Protein AF-0000000083516126 (afdb_homodimer)

Nearest PDB structures (foldseek):
  6bbq-assembly1_A  TM=9.081E-01  e=5.255E-07  Mus musculus
  2r09-assembly2_B  TM=8.913E-01  e=1.052E-06  Mus musculus
  6u3g-assembly1_A  TM=8.913E-01  e=1.052E-06  Homo sapiens
  4kax-assembly1_B  TM=7.559E-01  e=1.473E-07  Homo sapiens
  1x1f-assembly1_A  TM=6.330E-01  e=1.263E-05  Homo sapiens

Radius of gyration: 20.37 Å; Cα contacts (8 Å, |Δi|>4): 529; chains: 2; bounding box: 38×63×54 Å

Solvent-accessible surface area (backbone atoms only — not comparable to full-atom values): 17682 Å² total; per-residue (Å²): 109,46,65,72,62,68,54,53,56,49,56,72,70,43,87,64,70,70,75,44,69,48,69,32,28,40,48,46,95,84,45,89,58,65,42,72,26,24,33,40,30,42,67,42,34,39,33,33,21,74,45,83,84,55,94,62,55,55,27,47,44,72,41,69,81,48,42,71,36,67,46,56,75,88,69,40,70,45,21,31,30,45,36,40,82,61,90,93,46,62,68,48,43,35,25,28,90,39,65,68,53,30,51,51,52,50,50,51,59,61,38,22,49,40,24,54,66,80,36,80,55,71,62,71,48,76,71,50,92,59,85,73,74,62,65,71,64,73,73,53,68,71,64,59,51,61,67,62,68,80,68,80,124,109,47,66,71,61,70,55,53,56,49,56,71,69,45,85,64,70,71,74,42,70,47,70,32,26,38,48,47,95,84,46,90,59,64,42,72,25,24,34,40,29,42,66,40,35,39,33,31,20,72,44,81,83,55,95,60,56,52,27,47,44,72,41,70,81,49,44,74,39,74,46,57,75,89,71,38,69,44,22,30,31,45,37,39,82,59,91,93,46,62,70,49,44,35,26,29,90,40,64,69,54,29,51,52,52,50,51,50,57,62,39,22,50,40,25,55,64,77,37,78,53,69,62,71,48,76,71,53,93,58,84,73,72,60,64,68,66,71,71,55,69,72,63,59,54,66,70,66,66,80,67,80,124

pLDDT: mean 78.05, std 26.26, range [21.97, 98.62]

Structure (mmCIF, N/CA/C/O backbone):
data_AF-0000000083516126-model_v1
#
loop_
_entity.id
_entity.type
_entity.pdbx_description
1 polymer Sesquipedalian-1
#
loop_
_atom_site.group_PDB
_atom_site.id
_atom_site.type_symbol
_atom_site.label_atom_id
_atom_site.label_alt_id
_atom_site.label_comp_id
_atom_site.label_asym_id
_atom_site.label_entity_id
_atom_site.label_seq_id
_atom_site.pdbx_PDB_ins_code
_atom_site.Cartn_x
_atom_site.Cartn_y
_atom_site.Cartn_z
_atom_site.occupancy
_atom_site.B_iso_or_equiv
_atom_site.auth_seq_id
_atom_site.auth_comp_id
_atom_site.auth_asym_id
_atom_site.auth_atom_id
_atom_site.pdbx_PDB_model_num
ATOM 1 N N . MET A 1 1 ? -9.727 9.062 -8.93 1 92.12 1 MET A N 1
ATOM 2 C CA . MET A 1 1 ? -9.055 9.039 -7.633 1 92.12 1 MET A CA 1
ATOM 3 C C . MET A 1 1 ? -7.582 9.422 -7.781 1 92.12 1 MET A C 1
ATOM 5 O O . MET A 1 1 ? -6.91 8.977 -8.711 1 92.12 1 MET A O 1
ATOM 9 N N . LYS A 1 2 ? -7.145 10.336 -6.953 1 95.12 2 LYS A N 1
ATOM 10 C CA . LYS A 1 2 ? -5.758 10.789 -7.016 1 95.12 2 LYS A CA 1
ATOM 11 C C . LYS A 1 2 ? -4.82 9.781 -6.355 1 95.12 2 LYS A C 1
ATOM 13 O O . LYS A 1 2 ? -5.09 9.312 -5.25 1 95.12 2 LYS A O 1
ATOM 18 N N . LEU A 1 3 ? -3.832 9.422 -7.09 1 95.06 3 LEU A N 1
ATOM 19 C CA . LEU A 1 3 ? -2.781 8.523 -6.637 1 95.06 3 LEU A CA 1
ATOM 20 C C . LEU A 1 3 ? -1.427 8.938 -7.199 1 95.06 3 LEU A C 1
ATOM 22 O O . LEU A 1 3 ? -1.282 9.117 -8.414 1 95.06 3 LEU A O 1
ATOM 26 N N . HIS A 1 4 ? -0.447 9.094 -6.324 1 93.69 4 HIS A N 1
ATOM 27 C CA . HIS A 1 4 ? 0.85 9.594 -6.77 1 93.69 4 HIS A CA 1
ATOM 28 C C . HIS A 1 4 ? 1.787 8.438 -7.121 1 93.69 4 HIS A C 1
ATOM 30 O O . HIS A 1 4 ? 2.504 7.93 -6.258 1 93.69 4 HIS A O 1
ATOM 36 N N . GLU A 1 5 ? 1.896 8.172 -8.414 1 93.75 5 GLU A N 1
ATOM 37 C CA . GLU A 1 5 ? 2.619 7.004 -8.906 1 93.75 5 GLU A CA 1
ATOM 38 C C . GLU A 1 5 ? 4.125 7.168 -8.719 1 93.75 5 GLU A C 1
ATOM 40 O O . GLU A 1 5 ? 4.848 6.18 -8.578 1 93.75 5 GLU A O 1
ATOM 45 N N . LYS A 1 6 ? 4.582 8.438 -8.805 1 94 6 LYS A N 1
ATOM 46 C CA . LYS A 1 6 ? 6.016 8.703 -8.703 1 94 6 LYS A CA 1
ATOM 47 C C . LYS A 1 6 ? 6.59 8.148 -7.406 1 94 6 LYS A C 1
ATOM 49 O O . LYS A 1 6 ? 7.746 7.723 -7.363 1 94 6 LYS A O 1
ATOM 54 N N . GLN A 1 7 ? 5.797 8.133 -6.441 1 93.88 7 GLN A N 1
ATOM 55 C CA . GLN A 1 7 ? 6.281 7.637 -5.156 1 93.88 7 GLN A CA 1
ATOM 56 C C . GLN A 1 7 ? 6.578 6.141 -5.223 1 93.88 7 GLN A C 1
ATOM 58 O O . GLN A 1 7 ? 7.488 5.656 -4.543 1 93.88 7 GLN A O 1
ATOM 63 N N . PHE A 1 8 ? 5.848 5.402 -6.086 1 95.38 8 PHE A N 1
ATOM 64 C CA . PHE A 1 8 ? 6.062 3.963 -6.203 1 95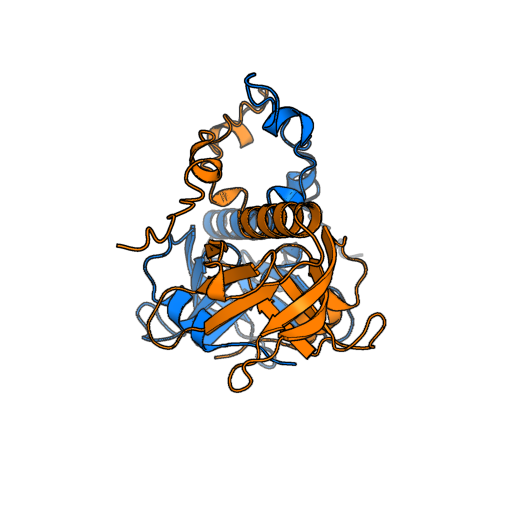.38 8 PHE A CA 1
ATOM 65 C C . PHE A 1 8 ? 7.352 3.668 -6.965 1 95.38 8 PHE A C 1
ATOM 67 O O . PHE A 1 8 ? 8.109 2.775 -6.586 1 95.38 8 PHE A O 1
ATOM 74 N N . VAL A 1 9 ? 7.523 4.43 -7.875 1 94.62 9 VAL A N 1
ATOM 75 C CA . VAL A 1 9 ? 8.719 4.246 -8.688 1 94.62 9 VAL A CA 1
ATOM 76 C C . VAL A 1 9 ? 9.961 4.539 -7.848 1 94.62 9 VAL A C 1
ATOM 78 O O . VAL A 1 9 ? 10.945 3.791 -7.895 1 94.62 9 VAL A O 1
ATOM 81 N N . ARG A 1 10 ? 9.922 5.598 -7.086 1 93.81 10 ARG A N 1
ATOM 82 C CA . ARG A 1 10 ? 11.047 5.965 -6.227 1 93.81 10 ARG A CA 1
ATOM 83 C C . ARG A 1 10 ? 11.281 4.902 -5.156 1 93.81 10 ARG A C 1
ATOM 85 O O . ARG A 1 10 ? 12.43 4.574 -4.84 1 93.81 10 ARG A O 1
ATOM 92 N N . HIS A 1 11 ? 10.164 4.398 -4.629 1 93.75 11 HIS A N 1
ATOM 93 C CA . HIS A 1 11 ? 10.281 3.365 -3.605 1 93.75 11 HIS A CA 1
ATOM 94 C C . HIS A 1 11 ? 10.906 2.096 -4.176 1 93.75 11 HIS A C 1
ATOM 96 O O . HIS A 1 11 ? 11.711 1.44 -3.504 1 93.75 11 HIS A O 1
ATOM 102 N N . ALA A 1 12 ? 10.562 1.803 -5.395 1 95 12 ALA A N 1
ATOM 103 C CA . ALA A 1 12 ? 11.062 0.604 -6.062 1 95 12 ALA A CA 1
ATOM 104 C C . ALA A 1 12 ? 12.562 0.698 -6.316 1 95 12 ALA A C 1
ATOM 106 O O . ALA A 1 12 ? 13.266 -0.315 -6.301 1 95 12 ALA A O 1
ATOM 107 N N . SER A 1 13 ? 13 1.853 -6.566 1 91.06 13 SER A N 1
ATOM 108 C CA . SER A 1 13 ? 14.398 2.049 -6.938 1 91.06 13 SER A CA 1
ATOM 109 C C . SER A 1 13 ? 15.227 2.518 -5.742 1 91.06 13 SER A C 1
ATOM 111 O O . SER A 1 13 ? 16.453 2.65 -5.84 1 91.06 13 SER A O 1
ATOM 113 N N . GLY A 1 14 ? 14.57 2.764 -4.703 1 85.75 14 GLY A N 1
ATOM 114 C CA . GLY A 1 14 ? 15.242 3.393 -3.58 1 85.75 14 GLY A CA 1
ATOM 115 C C . GLY A 1 14 ? 16.016 2.41 -2.725 1 85.75 14 GLY A C 1
ATOM 116 O O . GLY A 1 14 ? 16.297 1.289 -3.156 1 85.75 14 GLY A O 1
ATOM 117 N N . HIS A 1 15 ? 16.453 3.012 -1.58 1 80 15 HIS A N 1
ATOM 118 C CA . HIS A 1 15 ? 17.359 2.273 -0.705 1 80 15 HIS A CA 1
ATOM 119 C C . HIS A 1 15 ? 16.578 1.531 0.382 1 80 15 HIS A C 1
ATOM 121 O O . HIS A 1 15 ? 17.188 0.931 1.275 1 80 15 HIS A O 1
ATOM 127 N N . SER A 1 16 ? 15.281 1.553 0.215 1 78.81 16 SER A N 1
ATOM 128 C CA . SER A 1 16 ? 14.516 0.817 1.218 1 78.81 16 SER A CA 1
ATOM 129 C C . SER A 1 16 ? 14.859 -0.669 1.192 1 78.81 16 SER A C 1
ATOM 131 O O . SER A 1 16 ? 15.148 -1.228 0.131 1 78.81 16 SER A O 1
ATOM 133 N N . PRO A 1 17 ? 14.859 -1.216 2.402 1 82.06 17 PRO A N 1
ATOM 134 C CA . PRO A 1 17 ? 15.188 -2.643 2.475 1 82.06 17 PRO A CA 1
ATOM 135 C C . PRO A 1 17 ? 14.266 -3.502 1.611 1 82.06 17 PRO A C 1
ATOM 137 O O . PRO A 1 17 ? 13.07 -3.215 1.504 1 82.06 17 PRO A O 1
ATOM 140 N N . VAL A 1 18 ? 14.891 -4.465 0.98 1 90 18 VAL A N 1
ATOM 141 C CA . VAL A 1 18 ? 14.164 -5.438 0.179 1 90 18 VAL A CA 1
ATOM 142 C C . VAL A 1 18 ? 13.844 -6.672 1.024 1 90 18 VAL A C 1
ATOM 144 O O . VAL A 1 18 ? 14.75 -7.297 1.585 1 90 18 VAL A O 1
ATOM 147 N N . ASP A 1 19 ? 12.602 -6.961 1.086 1 89.88 19 ASP A N 1
ATOM 148 C CA . ASP A 1 19 ? 12.203 -8.109 1.888 1 89.88 19 ASP A CA 1
ATOM 149 C C . ASP A 1 19 ? 12.469 -9.422 1.145 1 89.88 19 ASP A C 1
ATOM 151 O O . ASP A 1 19 ? 12.867 -10.414 1.752 1 89.88 19 ASP A O 1
ATOM 155 N N . LYS A 1 20 ? 12.203 -9.375 -0.144 1 93.88 20 LYS A N 1
ATOM 156 C CA . LYS A 1 20 ? 12.445 -10.547 -0.987 1 93.88 20 LYS A CA 1
ATOM 157 C C . LYS A 1 20 ? 12.531 -10.148 -2.459 1 93.88 20 LYS A C 1
ATOM 159 O O . LYS A 1 20 ? 11.797 -9.273 -2.92 1 93.88 20 LYS A O 1
ATOM 164 N N . GLU A 1 21 ? 13.383 -10.852 -3.086 1 96.88 21 GLU A N 1
ATOM 165 C CA . GLU A 1 21 ? 13.469 -10.688 -4.535 1 96.88 21 GLU A CA 1
ATOM 166 C C . GLU A 1 21 ? 13.727 -12.031 -5.227 1 96.88 21 GLU A C 1
ATOM 168 O O . GLU A 1 21 ? 14.32 -12.93 -4.641 1 96.88 21 GLU A O 1
ATOM 173 N N . GLY A 1 22 ? 13.281 -12.133 -6.402 1 97.69 22 GLY A N 1
ATOM 174 C CA . GLY A 1 22 ? 13.531 -13.328 -7.191 1 97.69 22 GLY A CA 1
ATOM 175 C C . GLY A 1 22 ? 12.594 -13.469 -8.375 1 97.69 22 GLY A C 1
ATOM 176 O O . GLY A 1 22 ? 11.695 -12.648 -8.562 1 97.69 22 GLY A O 1
ATOM 177 N N . PHE A 1 23 ? 12.82 -14.531 -9.148 1 98.31 23 PHE A N 1
ATOM 178 C CA . PHE A 1 23 ? 11.984 -14.805 -10.312 1 98.31 23 PHE A CA 1
ATOM 179 C C . PHE A 1 23 ? 10.75 -15.609 -9.914 1 98.31 23 PHE A C 1
ATOM 181 O O . PHE A 1 23 ? 10.852 -16.562 -9.141 1 98.31 23 PHE A O 1
ATOM 188 N N . LEU A 1 24 ? 9.656 -15.227 -10.445 1 98.31 24 LEU A N 1
ATOM 189 C CA . LEU A 1 24 ? 8.406 -15.977 -10.406 1 98.31 24 LEU A CA 1
ATOM 190 C C . LEU A 1 24 ? 7.715 -15.961 -11.766 1 98.31 24 LEU A C 1
ATOM 192 O O . LEU A 1 24 ? 7.957 -15.07 -12.578 1 98.31 24 LEU A O 1
ATOM 196 N N . GLY A 1 25 ? 6.965 -17 -11.961 1 97.62 25 GLY A N 1
ATOM 197 C CA . GLY A 1 25 ? 6.055 -16.953 -13.094 1 97.62 25 GLY A CA 1
ATOM 198 C C . GLY A 1 25 ? 4.781 -16.172 -12.797 1 97.62 25 GLY A C 1
ATOM 199 O O . GLY A 1 25 ? 4.148 -16.375 -11.766 1 97.62 25 GLY A O 1
ATOM 200 N N . LYS A 1 26 ? 4.449 -15.305 -13.656 1 97.25 26 LYS A N 1
ATOM 201 C CA . LYS A 1 26 ? 3.203 -14.555 -13.555 1 97.25 26 LYS A CA 1
ATOM 202 C C . LYS A 1 26 ? 2.254 -14.906 -14.695 1 97.25 26 LYS A C 1
ATOM 204 O O . LYS A 1 26 ? 2.613 -14.781 -15.867 1 97.25 26 LYS A O 1
ATOM 209 N N . LYS A 1 27 ? 1.079 -15.258 -14.32 1 95.81 27 LYS A N 1
ATOM 210 C CA . LYS A 1 27 ? 0.1 -15.609 -15.344 1 95.81 27 LYS A CA 1
ATOM 211 C C . LYS A 1 27 ? -0.536 -14.359 -15.945 1 95.81 27 LYS A C 1
ATOM 213 O O . LYS A 1 27 ? -0.891 -13.422 -15.227 1 95.81 27 LYS A O 1
ATOM 218 N N . GLY A 1 28 ? -0.655 -14.297 -17.281 1 89.69 28 GLY A N 1
ATOM 219 C CA . GLY A 1 28 ? -1.293 -13.18 -17.953 1 89.69 28 GLY A CA 1
ATOM 220 C C . GLY A 1 28 ? -2.803 -13.172 -17.812 1 89.69 28 GLY A C 1
ATOM 221 O O . GLY A 1 28 ? -3.396 -14.18 -17.422 1 89.69 28 GLY A O 1
ATOM 222 N N . GLU A 1 29 ? -3.408 -12.047 -18.078 1 83.38 29 GLU A N 1
ATOM 223 C CA . GLU A 1 29 ? -4.863 -11.922 -18 1 83.38 29 GLU A CA 1
ATOM 224 C C . GLU A 1 29 ? -5.535 -12.68 -19.141 1 83.38 29 GLU A C 1
ATOM 226 O O . GLU A 1 29 ? -6.551 -13.352 -18.938 1 83.38 29 GLU A O 1
ATOM 231 N N . THR A 1 30 ? -4.91 -12.633 -20.234 1 84 30 THR A N 1
ATOM 232 C CA . THR A 1 30 ? -5.52 -13.234 -21.422 1 84 30 THR A CA 1
ATOM 233 C C . THR A 1 30 ? -4.746 -14.484 -21.844 1 84 30 THR A C 1
ATOM 235 O O . THR A 1 30 ? -5.328 -15.422 -22.406 1 84 30 THR A O 1
ATOM 238 N N . ARG A 1 31 ? -3.449 -14.508 -21.484 1 81.75 31 ARG A N 1
ATOM 239 C CA . ARG A 1 31 ? -2.605 -15.625 -21.906 1 81.75 31 ARG A CA 1
ATOM 240 C C . ARG A 1 31 ? -2.527 -16.688 -20.812 1 81.75 31 ARG A C 1
ATOM 242 O O . ARG A 1 31 ? -2.299 -16.375 -19.656 1 81.75 31 ARG A O 1
ATOM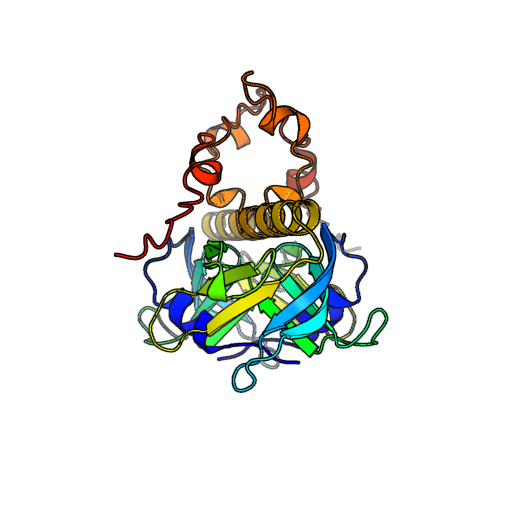 249 N N . PRO A 1 32 ? -2.715 -17.922 -21.266 1 85.06 32 PRO A N 1
ATOM 250 C CA . PRO A 1 32 ? -2.676 -19 -20.266 1 85.06 32 PRO A CA 1
ATOM 251 C C . PRO A 1 32 ? -1.255 -19.328 -19.812 1 85.06 32 PRO A C 1
ATOM 253 O O . PRO A 1 32 ? -1.068 -20.062 -18.844 1 85.06 32 PRO A O 1
ATOM 256 N N . THR A 1 33 ? -0.304 -18.828 -20.5 1 92.56 33 THR A N 1
ATOM 257 C CA . THR A 1 33 ? 1.077 -19.188 -20.203 1 92.56 33 THR A CA 1
ATOM 258 C C . THR A 1 33 ? 1.661 -18.25 -19.156 1 92.56 33 THR A C 1
ATOM 260 O O . THR A 1 33 ? 1.366 -17.047 -19.141 1 92.56 33 THR A O 1
ATOM 263 N N . TYR A 1 34 ? 2.455 -18.844 -18.297 1 95.94 34 TYR A N 1
ATOM 264 C CA . TYR A 1 34 ? 3.166 -18.047 -17.297 1 95.94 34 TYR A CA 1
ATOM 265 C C . TYR A 1 34 ? 4.387 -17.375 -17.906 1 95.94 34 TYR A C 1
ATOM 267 O O . TYR A 1 34 ? 5.121 -17.984 -18.688 1 95.94 34 TYR A O 1
ATOM 275 N N . GLN A 1 35 ? 4.551 -16.109 -17.609 1 96.88 35 GLN A N 1
ATOM 276 C CA . GLN A 1 35 ? 5.742 -15.359 -18 1 96.88 35 GLN A CA 1
ATOM 277 C C . GLN A 1 35 ? 6.672 -15.156 -16.797 1 96.88 35 GLN A C 1
ATOM 279 O O . GLN A 1 35 ? 6.227 -14.781 -15.719 1 96.88 35 GLN A O 1
ATOM 284 N N . ARG A 1 36 ? 7.965 -15.469 -17.109 1 97.69 36 ARG A N 1
ATOM 285 C CA . ARG A 1 36 ? 8.953 -15.266 -16.062 1 97.69 36 ARG A CA 1
ATOM 286 C C . ARG A 1 36 ? 9.195 -13.781 -15.805 1 97.69 36 ARG A C 1
ATOM 288 O O . ARG A 1 36 ? 9.539 -13.039 -16.734 1 97.69 36 ARG A O 1
ATOM 295 N N . ARG A 1 37 ? 9.031 -13.344 -14.586 1 98.44 37 ARG A N 1
ATOM 296 C CA . ARG A 1 37 ? 9.211 -11.953 -14.195 1 98.44 37 ARG A CA 1
ATOM 297 C C . ARG A 1 37 ? 10.062 -11.844 -12.938 1 98.44 37 ARG A C 1
ATOM 299 O O . ARG A 1 37 ? 10.047 -12.742 -12.094 1 98.44 37 ARG A O 1
ATOM 306 N N . TRP A 1 38 ? 10.836 -10.766 -12.844 1 98.56 38 TRP A N 1
ATOM 307 C CA . TRP A 1 38 ? 11.57 -10.453 -11.625 1 98.56 38 TRP A CA 1
ATOM 308 C C . TRP A 1 38 ? 10.688 -9.719 -10.625 1 98.56 38 TRP A C 1
ATOM 310 O O . TRP A 1 38 ? 10.117 -8.672 -10.945 1 98.56 38 TRP A O 1
ATOM 320 N N . PHE A 1 39 ? 10.609 -10.305 -9.367 1 98.62 39 PHE A N 1
ATOM 321 C CA . PHE A 1 39 ? 9.766 -9.711 -8.328 1 98.62 39 PHE A CA 1
ATOM 322 C C . PHE A 1 39 ? 10.617 -9.156 -7.195 1 98.62 39 PHE A C 1
ATOM 324 O O . PHE A 1 39 ? 11.656 -9.727 -6.855 1 98.62 39 PHE A O 1
ATOM 331 N N . SER A 1 40 ? 10.18 -8.055 -6.645 1 97.56 40 SER A N 1
ATOM 332 C CA . SER A 1 40 ? 10.797 -7.422 -5.484 1 97.56 40 SER A CA 1
ATOM 333 C C . SER A 1 40 ? 9.742 -7.004 -4.461 1 97.56 40 SER A C 1
ATOM 335 O O . SER A 1 40 ? 8.875 -6.18 -4.754 1 97.56 40 SER A O 1
ATOM 337 N N . LEU A 1 41 ? 9.805 -7.625 -3.32 1 96 41 LEU A N 1
ATOM 338 C CA . LEU A 1 41 ? 8.906 -7.293 -2.221 1 96 41 LEU A CA 1
ATOM 339 C C . LEU A 1 41 ? 9.547 -6.266 -1.289 1 96 41 LEU A C 1
ATOM 341 O O . LEU A 1 41 ? 10.617 -6.512 -0.732 1 96 41 LEU A O 1
ATOM 345 N N . ARG A 1 42 ? 8.914 -5.133 -1.154 1 93.44 42 ARG A N 1
ATOM 346 C CA . ARG A 1 42 ? 9.359 -4.047 -0.282 1 93.44 42 ARG A CA 1
ATOM 347 C C . ARG A 1 42 ? 8.219 -3.557 0.601 1 93.44 42 ARG A C 1
ATOM 349 O O . ARG A 1 42 ? 7.387 -2.758 0.164 1 93.44 42 ARG A O 1
ATOM 356 N N . GLY A 1 43 ? 8.281 -4.074 1.838 1 90.19 43 GLY A N 1
ATOM 357 C CA . GLY A 1 43 ? 7.145 -3.807 2.701 1 90.19 43 GLY A CA 1
ATOM 358 C C . GLY A 1 43 ? 5.859 -4.445 2.207 1 90.19 43 GLY A C 1
ATOM 359 O O . GLY A 1 43 ? 5.805 -5.656 1.994 1 90.19 43 GLY A O 1
ATOM 360 N N . ASN A 1 44 ? 4.93 -3.57 1.927 1 91.88 44 ASN A N 1
ATOM 361 C CA . ASN A 1 44 ? 3.641 -4.078 1.479 1 91.88 44 ASN A CA 1
ATOM 362 C C . ASN A 1 44 ? 3.443 -3.869 -0.02 1 91.88 44 ASN A C 1
ATOM 364 O O . ASN A 1 44 ? 2.318 -3.926 -0.518 1 91.88 44 ASN A O 1
ATOM 368 N N . LEU A 1 45 ? 4.516 -3.604 -0.657 1 95.56 45 LEU A N 1
ATOM 369 C CA . LEU A 1 45 ? 4.484 -3.381 -2.098 1 95.56 45 LEU A CA 1
ATOM 370 C C . LEU A 1 45 ? 5.25 -4.477 -2.834 1 95.56 45 LEU A C 1
ATOM 372 O O . LEU A 1 45 ? 6.426 -4.711 -2.555 1 95.56 45 LEU A O 1
ATOM 376 N N . LEU A 1 46 ? 4.539 -5.148 -3.715 1 97.25 46 LEU A N 1
ATOM 377 C CA . LEU A 1 46 ? 5.168 -6.152 -4.566 1 97.25 46 LEU A CA 1
ATOM 378 C C . LEU A 1 46 ? 5.363 -5.617 -5.98 1 97.25 46 LEU A C 1
ATOM 380 O O . LEU A 1 46 ? 4.398 -5.48 -6.738 1 97.25 46 LEU A O 1
ATOM 384 N N . PHE A 1 47 ? 6.629 -5.375 -6.289 1 98.06 47 PHE A N 1
ATOM 385 C CA . PHE A 1 47 ? 6.961 -4.895 -7.625 1 98.06 47 PHE A CA 1
ATOM 386 C C . PHE A 1 47 ? 7.352 -6.051 -8.539 1 98.06 47 PHE A C 1
ATOM 388 O O . PHE A 1 47 ? 7.906 -7.055 -8.078 1 98.06 47 PHE A O 1
ATOM 395 N N . TYR A 1 48 ? 7.066 -5.875 -9.844 1 98.44 48 TYR A N 1
ATOM 396 C CA . TYR A 1 48 ? 7.578 -6.855 -10.797 1 98.44 48 TYR A CA 1
ATOM 397 C C . TYR A 1 48 ? 8.094 -6.168 -12.062 1 98.44 48 TYR A C 1
ATOM 399 O O . TYR A 1 48 ? 7.602 -5.105 -12.445 1 98.44 48 TYR A O 1
ATOM 407 N N . TYR A 1 49 ? 9.055 -6.828 -12.602 1 98.38 49 TYR A N 1
ATOM 408 C CA . TYR A 1 49 ? 9.797 -6.352 -13.766 1 98.38 49 TYR A CA 1
ATOM 409 C C . TYR A 1 49 ? 9.844 -7.414 -14.852 1 98.38 49 TYR A C 1
ATOM 411 O O . TYR A 1 49 ? 9.578 -8.594 -14.594 1 98.38 49 TYR A O 1
ATOM 419 N N . GLU A 1 50 ? 10.156 -6.879 -16.031 1 97.88 50 GLU A N 1
ATOM 420 C CA . GLU A 1 50 ? 10.367 -7.875 -17.078 1 97.88 50 GLU A CA 1
ATOM 421 C C . GLU A 1 50 ? 11.594 -8.734 -16.781 1 97.88 50 GLU A C 1
ATOM 423 O O . GLU A 1 50 ? 11.531 -9.961 -16.859 1 97.88 50 GLU A O 1
ATOM 428 N N . LYS A 1 51 ? 12.703 -8.125 -16.516 1 97.38 51 LYS A N 1
ATOM 429 C CA . LYS A 1 51 ? 13.969 -8.781 -16.188 1 97.38 51 LYS A CA 1
ATOM 430 C C . LYS A 1 51 ? 14.633 -8.133 -14.977 1 97.38 51 LYS A C 1
ATOM 432 O O . LYS A 1 51 ? 14.312 -7 -14.617 1 97.38 51 LYS A O 1
ATOM 437 N N . ARG A 1 52 ? 15.477 -8.961 -14.398 1 96.62 52 ARG A N 1
ATOM 438 C CA . ARG A 1 52 ? 16.281 -8.414 -13.305 1 96.62 52 ARG A CA 1
ATOM 439 C C . ARG A 1 52 ? 17.109 -7.23 -13.773 1 96.62 52 ARG A C 1
ATOM 441 O O . ARG A 1 52 ? 17.75 -7.289 -14.836 1 96.62 52 ARG A O 1
ATOM 448 N N . GLY A 1 53 ? 17.109 -6.105 -13.078 1 94.94 53 GLY A N 1
ATOM 449 C CA . GLY A 1 53 ? 17.938 -4.965 -13.406 1 94.94 53 GLY A CA 1
ATOM 450 C C . GLY A 1 53 ? 17.234 -3.93 -14.258 1 94.94 53 GLY A C 1
ATOM 451 O O . GLY A 1 53 ? 17.812 -2.885 -14.57 1 94.94 53 GLY A O 1
ATOM 452 N N . ASP A 1 54 ? 16.016 -4.207 -14.672 1 97 54 ASP A N 1
ATOM 453 C CA . ASP A 1 54 ? 15.266 -3.215 -15.43 1 97 54 ASP A CA 1
ATOM 454 C C . ASP A 1 54 ? 15.172 -1.893 -14.672 1 97 54 ASP A C 1
ATOM 456 O O . ASP A 1 54 ? 15.078 -1.882 -13.438 1 97 54 ASP A O 1
ATOM 460 N N . PRO A 1 55 ? 15.258 -0.76 -15.344 1 94.31 55 PRO A N 1
ATOM 461 C CA . PRO A 1 55 ? 15.305 0.556 -14.695 1 94.31 55 PRO A CA 1
ATOM 462 C C . PRO A 1 55 ? 14.031 0.875 -13.914 1 94.31 55 PRO A C 1
ATOM 464 O O . PRO A 1 55 ? 14.07 1.666 -12.969 1 94.31 55 PRO A O 1
ATOM 467 N N . GLY A 1 56 ? 12.883 0.311 -14.383 1 96.25 56 GLY A N 1
ATOM 468 C CA . GLY A 1 56 ? 11.617 0.55 -13.695 1 96.25 56 GLY A CA 1
ATOM 469 C C . GLY A 1 56 ? 10.688 -0.647 -13.719 1 96.25 56 GLY A C 1
ATOM 470 O O . GLY A 1 56 ? 10.805 -1.509 -14.594 1 96.25 56 GLY A O 1
ATOM 471 N N . PRO A 1 57 ? 9.812 -0.641 -12.742 1 97.62 57 PRO A N 1
ATOM 472 C CA . PRO A 1 57 ? 8.891 -1.773 -12.695 1 97.62 57 PRO A CA 1
ATOM 473 C C . PRO A 1 57 ? 7.82 -1.713 -13.781 1 97.62 57 PRO A C 1
ATOM 475 O O . PRO A 1 57 ? 7.391 -0.624 -14.172 1 97.62 57 PRO A O 1
ATOM 478 N N . LEU A 1 58 ? 7.426 -2.92 -14.18 1 97.69 58 LEU A N 1
ATOM 479 C CA . LEU A 1 58 ? 6.27 -3.043 -15.07 1 97.69 58 LEU A CA 1
ATOM 480 C C . LEU A 1 58 ? 4.977 -2.75 -14.312 1 97.69 58 LEU A C 1
ATOM 482 O O . LEU A 1 58 ? 4.02 -2.232 -14.898 1 97.69 58 LEU A O 1
ATOM 486 N N . GLY A 1 59 ? 4.98 -3.123 -13.055 1 98 59 GLY A N 1
ATOM 487 C CA . GLY A 1 59 ? 3.803 -2.906 -12.227 1 98 59 GLY A CA 1
ATOM 488 C C . GLY A 1 59 ? 4.066 -3.105 -10.75 1 98 59 GLY A C 1
ATOM 489 O O . GLY A 1 59 ? 5.18 -3.443 -10.352 1 98 59 GLY A O 1
ATOM 490 N N . VAL A 1 60 ? 3.029 -2.717 -10 1 98.19 60 VAL A N 1
ATOM 491 C CA . VAL A 1 60 ? 3.076 -2.883 -8.555 1 98.19 60 VAL A CA 1
ATOM 492 C C . VAL A 1 60 ? 1.743 -3.436 -8.055 1 98.19 60 VAL A C 1
ATOM 494 O O . VAL A 1 60 ? 0.68 -3.037 -8.531 1 98.19 60 VAL A O 1
ATOM 497 N N . ILE A 1 61 ? 1.827 -4.367 -7.137 1 97.44 61 ILE A N 1
ATOM 498 C CA . ILE A 1 61 ? 0.678 -4.887 -6.402 1 97.44 61 ILE A CA 1
ATOM 499 C C . ILE A 1 61 ? 0.742 -4.414 -4.949 1 97.44 61 ILE A C 1
ATOM 501 O O . ILE A 1 61 ? 1.645 -4.801 -4.203 1 97.44 61 ILE A O 1
ATOM 505 N N . VAL A 1 62 ? -0.18 -3.523 -4.625 1 96.44 62 VAL A N 1
ATOM 506 C CA . VAL A 1 62 ? -0.319 -3.137 -3.225 1 96.44 62 VAL A CA 1
ATOM 507 C C . VAL A 1 62 ? -1.059 -4.23 -2.457 1 96.44 62 VAL A C 1
ATOM 509 O O . VAL A 1 62 ? -2.225 -4.516 -2.738 1 96.44 62 VAL A O 1
ATOM 512 N N . LEU A 1 63 ? -0.425 -4.746 -1.44 1 95.44 63 LEU A N 1
ATOM 513 C CA . LEU A 1 63 ? -0.855 -6.02 -0.874 1 95.44 63 LEU A CA 1
ATOM 514 C C . LEU A 1 63 ? -1.90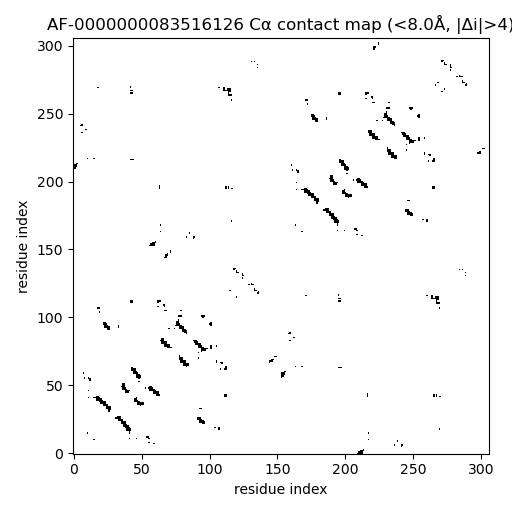2 -5.801 0.214 1 95.44 63 LEU A C 1
ATOM 516 O O . LEU A 1 63 ? -2.447 -6.766 0.757 1 95.44 63 LEU A O 1
ATOM 520 N N . GLU A 1 64 ? -2.193 -4.621 0.436 1 91.94 64 GLU A N 1
ATOM 521 C CA . GLU A 1 64 ? -3.201 -4.332 1.452 1 91.94 64 GLU A CA 1
ATOM 522 C C . GLU A 1 64 ? -4.539 -4.973 1.098 1 91.94 64 GLU A C 1
ATOM 524 O O . GLU A 1 64 ? -5.051 -4.785 -0.009 1 91.94 64 GLU A O 1
ATOM 529 N N . GLY A 1 65 ? -5.082 -5.812 2.055 1 88.62 65 GLY A N 1
ATOM 530 C CA . GLY A 1 65 ? -6.422 -6.363 1.905 1 88.62 65 GLY A CA 1
ATOM 531 C C . GLY A 1 65 ? -6.457 -7.609 1.04 1 88.62 65 GLY A C 1
ATOM 532 O O . GLY A 1 65 ? -7.535 -8.086 0.673 1 88.62 65 GLY A O 1
ATOM 533 N N . CYS A 1 66 ? -5.32 -8.078 0.683 1 93.56 66 CYS A N 1
ATOM 534 C CA . CYS A 1 66 ? -5.316 -9.266 -0.162 1 93.56 66 CYS A CA 1
ATOM 535 C C . CYS A 1 66 ? -5.301 -10.531 0.681 1 93.56 66 CYS A C 1
ATOM 537 O O . CYS A 1 66 ? -5.129 -10.477 1.899 1 93.56 66 CYS A O 1
ATOM 539 N N . SER A 1 67 ? -5.551 -11.656 0.024 1 93.81 67 SER A N 1
ATOM 540 C CA . SER A 1 67 ? -5.289 -12.984 0.564 1 93.81 67 SER A CA 1
ATOM 541 C C . SER A 1 67 ? -4.355 -13.773 -0.343 1 93.81 67 SER A C 1
ATOM 543 O O . SER A 1 67 ? -4.309 -13.539 -1.552 1 93.81 67 SER A O 1
ATOM 545 N N . VAL A 1 68 ? -3.574 -14.578 0.312 1 95.81 68 VAL A N 1
ATOM 546 C CA . VAL A 1 68 ? -2.654 -15.422 -0.437 1 95.81 68 VAL A CA 1
ATOM 547 C C . VAL A 1 68 ? -3.074 -16.891 -0.306 1 95.81 68 VAL A C 1
ATOM 549 O O . VAL A 1 68 ? -3.301 -17.375 0.802 1 95.81 68 VAL A O 1
ATOM 552 N N . GLN A 1 69 ? -3.223 -17.5 -1.489 1 95.88 69 GLN A N 1
ATOM 553 C CA . GLN A 1 69 ? -3.771 -18.859 -1.488 1 95.88 69 GLN A CA 1
ATOM 554 C C . GLN A 1 69 ? -2.953 -19.781 -2.383 1 95.88 69 GLN A C 1
ATOM 556 O O . GLN A 1 69 ? -2.422 -19.359 -3.408 1 95.88 69 GLN A O 1
ATOM 561 N N . LEU A 1 70 ? -2.92 -21.031 -1.933 1 93.81 70 LEU A N 1
ATOM 562 C CA . LEU A 1 70 ? -2.363 -22.047 -2.814 1 93.81 70 LEU A CA 1
ATOM 563 C C . LEU A 1 70 ? -3.314 -22.344 -3.969 1 93.81 70 LEU A C 1
ATOM 565 O O . LEU A 1 70 ? -4.531 -22.422 -3.775 1 93.81 70 LEU A O 1
ATOM 569 N N . CYS A 1 71 ? -2.656 -22.516 -5.062 1 90.94 71 CYS A N 1
ATOM 570 C CA . CYS A 1 71 ? -3.482 -22.859 -6.215 1 90.94 71 CYS A CA 1
ATOM 571 C C . CYS A 1 71 ? -3.619 -24.375 -6.355 1 90.94 71 CYS A C 1
ATOM 573 O O . CYS A 1 71 ? -2.771 -25.125 -5.875 1 90.94 71 CYS A O 1
ATOM 575 N N . GLU A 1 72 ? -4.715 -24.641 -7.062 1 84.38 72 GLU A N 1
ATOM 576 C CA . GLU A 1 72 ? -4.891 -26.047 -7.414 1 84.38 72 GLU A CA 1
ATOM 577 C C . GLU A 1 72 ? -3.824 -26.516 -8.398 1 84.38 72 GLU A C 1
ATOM 579 O O . GLU A 1 72 ? -3.17 -25.688 -9.047 1 84.38 72 GLU A O 1
ATOM 584 N N . SER A 1 73 ? -3.693 -27.828 -8.492 1 75.62 73 SER A N 1
ATOM 585 C CA . SER A 1 73 ? -2.672 -28.453 -9.328 1 75.62 73 SER A CA 1
ATOM 586 C C . SER A 1 73 ? -2.799 -28.016 -10.781 1 75.62 73 SER A C 1
ATOM 588 O O . SER A 1 73 ? -1.803 -27.938 -11.5 1 75.62 73 SER A O 1
ATOM 590 N N . SER A 1 74 ? -3.926 -27.656 -11.172 1 77.19 74 SER A N 1
ATOM 591 C CA . SER A 1 74 ? -4.148 -27.281 -12.562 1 77.19 74 SER A CA 1
ATOM 592 C C . SER A 1 74 ? -3.471 -25.969 -12.906 1 77.19 74 SER A C 1
ATOM 594 O O . SER A 1 74 ? -3.248 -25.656 -14.078 1 77.19 74 SER A O 1
ATOM 596 N N . ALA A 1 75 ? -2.984 -25.266 -11.922 1 78.56 75 ALA A N 1
ATOM 597 C CA . ALA A 1 75 ? -2.408 -23.953 -12.141 1 78.56 75 ALA A CA 1
ATOM 598 C C . ALA A 1 75 ? -0.909 -24.047 -12.414 1 78.56 75 ALA A C 1
ATOM 600 O O . ALA A 1 75 ? -0.288 -23.062 -12.836 1 78.56 75 ALA A O 1
ATOM 601 N N . GLY A 1 76 ? -0.352 -25.234 -12.297 1 84 76 GLY A N 1
ATOM 602 C CA . GLY A 1 76 ? 1.086 -25.391 -12.453 1 84 76 GLY A CA 1
ATOM 603 C C . GLY A 1 76 ? 1.795 -25.766 -11.172 1 84 76 GLY A C 1
ATOM 604 O O . GLY A 1 76 ? 1.201 -25.719 -10.094 1 84 76 GLY A O 1
ATOM 605 N N . ASP A 1 77 ? 2.994 -26.188 -11.383 1 91.56 77 ASP A N 1
ATOM 606 C CA . ASP A 1 77 ? 3.799 -26.562 -10.227 1 91.56 77 ASP A CA 1
ATOM 607 C C . ASP A 1 77 ? 4.129 -25.359 -9.359 1 91.56 77 ASP A C 1
ATOM 609 O O . ASP A 1 77 ? 4.445 -24.281 -9.875 1 91.56 77 ASP A O 1
ATOM 613 N N . PHE A 1 78 ? 3.953 -25.547 -8.031 1 96.69 78 PHE A N 1
ATOM 614 C CA . PHE A 1 78 ? 4.305 -24.562 -7.016 1 96.69 78 PHE A CA 1
ATOM 615 C C . PHE A 1 78 ? 3.572 -23.25 -7.258 1 96.69 78 PHE A C 1
ATOM 617 O O . PHE A 1 78 ? 4.18 -22.172 -7.207 1 96.69 78 PHE A O 1
ATOM 624 N N . ALA A 1 79 ? 2.328 -23.375 -7.688 1 97.12 79 ALA A N 1
ATOM 625 C CA . ALA A 1 79 ? 1.502 -22.219 -8.016 1 97.12 79 ALA A CA 1
ATOM 626 C C . ALA A 1 79 ? 0.783 -21.688 -6.781 1 97.12 79 ALA A C 1
ATOM 628 O O . ALA A 1 79 ? 0.365 -22.453 -5.914 1 97.12 79 ALA A O 1
ATOM 629 N N . PHE A 1 80 ? 0.62 -20.375 -6.664 1 97.19 80 PHE A N 1
ATOM 630 C CA . PHE A 1 80 ? -0.154 -19.688 -5.633 1 97.19 80 PHE A CA 1
ATOM 631 C C . PHE A 1 80 ? -0.769 -18.406 -6.18 1 97.19 80 PHE A C 1
ATOM 633 O O . PHE A 1 80 ? -0.446 -17.984 -7.289 1 97.19 80 PHE A O 1
ATOM 640 N N . ALA A 1 81 ? -1.676 -17.859 -5.398 1 97.25 81 ALA A N 1
ATOM 641 C CA . ALA A 1 81 ? -2.416 -16.719 -5.918 1 97.25 81 ALA A CA 1
ATOM 642 C C . ALA A 1 81 ? -2.52 -15.617 -4.875 1 97.25 81 ALA A C 1
ATOM 644 O O . ALA A 1 81 ? -2.611 -15.891 -3.674 1 97.25 81 ALA A O 1
ATOM 645 N N . ILE A 1 82 ? -2.412 -14.438 -5.32 1 97.19 82 ILE A N 1
ATOM 646 C CA . ILE A 1 82 ? -2.791 -13.25 -4.559 1 97.19 82 ILE A CA 1
ATOM 647 C C . ILE A 1 82 ? -4.195 -12.812 -4.961 1 97.19 82 ILE A C 1
ATOM 649 O O . ILE A 1 82 ? -4.426 -12.414 -6.109 1 97.19 82 ILE A O 1
ATOM 653 N N . VAL A 1 83 ? -5.074 -12.867 -3.953 1 96.19 83 VAL A N 1
ATOM 654 C CA . VAL A 1 83 ? -6.488 -12.688 -4.277 1 96.19 83 VAL A CA 1
ATOM 655 C C . VAL A 1 83 ? -7.023 -11.438 -3.586 1 96.19 83 VAL A C 1
ATOM 657 O O . VAL A 1 83 ? -6.871 -11.273 -2.373 1 96.19 83 VAL A O 1
ATOM 660 N N . PHE A 1 84 ? -7.539 -10.531 -4.395 1 94.5 84 PHE A N 1
ATOM 661 C CA . PHE A 1 84 ? -8.32 -9.422 -3.867 1 94.5 84 PHE A CA 1
ATOM 662 C C . PHE A 1 84 ? -9.812 -9.727 -3.943 1 94.5 84 PHE A C 1
ATOM 664 O O . PHE A 1 84 ? -10.336 -10.039 -5.016 1 94.5 84 PHE A O 1
ATOM 671 N N . GLN A 1 85 ? -10.406 -9.617 -2.816 1 91.06 85 GLN A N 1
ATOM 672 C CA . GLN A 1 85 ? -11.797 -10.055 -2.736 1 91.06 85 GLN A CA 1
ATOM 673 C C . GLN A 1 85 ? -12.742 -8.969 -3.25 1 91.06 85 GLN A C 1
ATOM 675 O O . GLN A 1 85 ? -12.57 -7.789 -2.939 1 91.06 85 GLN A O 1
ATOM 680 N N . GLY A 1 86 ? -13.727 -9.367 -4.02 1 89.62 86 GLY A N 1
ATOM 681 C CA . GLY A 1 86 ? -14.75 -8.469 -4.539 1 89.62 86 GLY A CA 1
ATOM 682 C C . GLY A 1 86 ? -14.977 -8.625 -6.031 1 89.62 86 GLY A C 1
ATOM 683 O O . GLY A 1 86 ? -14.125 -9.148 -6.742 1 89.62 86 GLY A O 1
ATOM 684 N N . PRO A 1 87 ? -16.156 -8.211 -6.465 1 89.25 87 PRO A N 1
ATOM 685 C CA . PRO A 1 87 ? -16.469 -8.32 -7.891 1 89.25 87 PRO A CA 1
ATOM 686 C C . PRO A 1 87 ? -15.539 -7.469 -8.758 1 89.25 87 PRO A C 1
ATOM 688 O O . PRO A 1 87 ? -15.312 -6.293 -8.461 1 89.25 87 PRO A O 1
ATOM 691 N N . GLY A 1 88 ? -15.023 -8.039 -9.797 1 90.31 88 GLY A N 1
ATOM 692 C CA . GLY A 1 88 ? -14.234 -7.297 -10.773 1 90.31 88 GLY A CA 1
ATOM 693 C C . GLY A 1 88 ? -12.797 -7.082 -10.336 1 90.31 88 GLY A C 1
ATOM 694 O O . GLY A 1 88 ? -12.023 -6.418 -11.023 1 90.31 88 GLY A O 1
ATOM 695 N N . LEU A 1 89 ? -12.469 -7.602 -9.172 1 93.81 89 LEU A N 1
ATOM 696 C CA . LEU A 1 89 ? -11.102 -7.426 -8.695 1 93.81 89 LEU A CA 1
ATOM 697 C C . LEU A 1 89 ? -10.195 -8.531 -9.219 1 93.81 89 LEU A C 1
ATOM 699 O O . LEU A 1 89 ? -10.672 -9.617 -9.562 1 93.81 89 LEU A O 1
ATOM 703 N N . ARG A 1 90 ? -8.938 -8.258 -9.172 1 93.62 90 ARG A N 1
ATOM 704 C CA . ARG A 1 90 ? -7.988 -9.133 -9.844 1 93.62 90 ARG A CA 1
ATOM 705 C C . ARG A 1 90 ? -7.469 -10.211 -8.898 1 93.62 90 ARG A C 1
ATOM 707 O O . ARG A 1 90 ? -7.371 -9.984 -7.688 1 93.62 90 ARG A O 1
ATOM 714 N N . THR A 1 91 ? -7.238 -11.375 -9.484 1 95.5 91 THR A N 1
ATOM 715 C CA . THR A 1 91 ? -6.457 -12.445 -8.883 1 95.5 91 THR A CA 1
ATOM 716 C C . THR A 1 91 ? -5.148 -12.656 -9.641 1 95.5 91 THR A C 1
ATOM 718 O O . THR A 1 91 ? -5.156 -12.859 -10.859 1 95.5 91 THR A O 1
ATOM 721 N N . TYR A 1 92 ? -4.066 -12.508 -8.906 1 96.81 92 TYR A N 1
ATOM 722 C CA . TYR A 1 92 ? -2.762 -12.734 -9.516 1 96.81 92 TYR A CA 1
ATOM 723 C C . TYR A 1 92 ? -2.287 -14.164 -9.281 1 96.81 92 TYR A C 1
ATOM 725 O O . TYR A 1 92 ? -2.088 -14.57 -8.133 1 96.81 92 TYR A O 1
ATOM 733 N N . LYS A 1 93 ? -2.125 -14.922 -10.328 1 97.06 93 LYS A N 1
ATOM 734 C CA . LYS A 1 93 ? -1.584 -16.266 -10.234 1 97.06 93 LYS A CA 1
ATOM 735 C C . LYS A 1 93 ? -0.087 -16.297 -10.531 1 97.06 93 LYS A C 1
ATOM 737 O O . LYS A 1 93 ? 0.348 -15.797 -11.57 1 97.06 93 LYS A O 1
ATOM 742 N N . LEU A 1 94 ? 0.651 -16.891 -9.602 1 97.94 94 LEU A N 1
ATOM 743 C CA . LEU A 1 94 ? 2.107 -16.938 -9.68 1 97.94 94 LEU A CA 1
ATOM 744 C C . LEU A 1 94 ? 2.617 -18.359 -9.531 1 97.94 94 LEU A C 1
ATOM 746 O O . LEU A 1 94 ? 1.941 -19.203 -8.945 1 97.94 94 LEU A O 1
ATOM 750 N N . THR A 1 95 ? 3.818 -18.578 -10.039 1 97.88 95 THR A N 1
ATOM 751 C CA . THR A 1 95 ? 4.473 -19.859 -9.844 1 97.88 95 THR A CA 1
ATOM 752 C C . THR A 1 95 ? 5.926 -19.672 -9.406 1 97.88 95 THR A C 1
ATOM 754 O O . THR A 1 95 ? 6.609 -18.766 -9.891 1 97.88 95 THR A O 1
ATOM 757 N N . ALA A 1 96 ? 6.32 -20.469 -8.453 1 97.69 96 ALA A N 1
ATOM 758 C CA . ALA A 1 96 ? 7.711 -20.5 -8.008 1 97.69 96 ALA A CA 1
ATOM 759 C C . ALA A 1 96 ? 8.484 -21.609 -8.727 1 97.69 96 ALA A C 1
ATOM 761 O O . ALA A 1 96 ? 7.891 -22.469 -9.367 1 97.69 96 ALA A O 1
ATOM 762 N N . GLU A 1 97 ? 9.789 -21.547 -8.656 1 96.5 97 GLU A N 1
ATOM 763 C CA . GLU A 1 97 ? 10.641 -22.531 -9.32 1 96.5 97 GLU A CA 1
ATOM 764 C C . GLU A 1 97 ? 10.641 -23.859 -8.57 1 96.5 97 GLU A C 1
ATOM 766 O O . GLU A 1 97 ? 10.852 -24.922 -9.172 1 96.5 97 GLU A O 1
ATOM 771 N N . ASP A 1 98 ? 10.492 -23.828 -7.266 1 96.25 98 ASP A N 1
ATOM 772 C CA . ASP A 1 98 ? 10.445 -25.016 -6.438 1 96.25 98 ASP A CA 1
ATOM 773 C C . ASP A 1 98 ? 9.602 -24.797 -5.188 1 96.25 98 ASP A C 1
ATOM 775 O O . ASP A 1 98 ? 9.078 -23.703 -4.977 1 96.25 98 ASP A O 1
ATOM 779 N N . GLN A 1 99 ? 9.461 -25.844 -4.395 1 93.81 99 GLN A N 1
ATOM 780 C CA . GLN A 1 99 ? 8.594 -25.828 -3.223 1 93.81 99 GLN A CA 1
ATOM 781 C C . GLN A 1 99 ? 9.102 -24.844 -2.18 1 93.81 99 GLN A C 1
ATOM 783 O O . GLN A 1 99 ? 8.312 -24.141 -1.533 1 93.81 99 GLN A O 1
ATOM 788 N N . HIS A 1 100 ? 10.352 -24.844 -1.991 1 95 100 HIS A N 1
ATOM 789 C CA . HIS A 1 100 ? 10.945 -23.953 -1.01 1 95 100 HIS A CA 1
ATOM 790 C C . HIS A 1 100 ? 10.641 -22.5 -1.342 1 95 100 HIS A C 1
ATOM 792 O O . HIS A 1 100 ? 10.195 -21.734 -0.475 1 95 100 HIS A O 1
ATOM 798 N N . GLU A 1 101 ? 10.812 -22.062 -2.609 1 95.81 101 GLU A N 1
ATOM 799 C CA . GLU A 1 101 ? 10.555 -20.703 -3.053 1 95.81 101 GLU A CA 1
ATOM 800 C C . GLU A 1 101 ? 9.07 -20.359 -2.934 1 95.81 101 GLU A C 1
ATOM 802 O O . GLU A 1 101 ? 8.719 -19.219 -2.607 1 95.81 101 GLU A O 1
ATOM 807 N N . GLN A 1 102 ? 8.266 -21.312 -3.242 1 94.56 102 GLN A N 1
ATOM 808 C CA . GLN A 1 102 ? 6.828 -21.094 -3.086 1 94.56 102 GLN A CA 1
ATOM 809 C C . GLN A 1 102 ? 6.477 -20.781 -1.634 1 94.56 102 GLN A C 1
ATOM 811 O O . GLN A 1 102 ? 5.797 -19.781 -1.352 1 94.56 102 GLN A O 1
ATOM 816 N N . ASP A 1 103 ? 6.969 -21.578 -0.735 1 92.69 103 ASP A N 1
ATOM 817 C CA . ASP A 1 103 ? 6.668 -21.453 0.687 1 92.69 103 ASP A CA 1
ATOM 818 C C . ASP A 1 103 ? 7.148 -20.094 1.225 1 92.69 103 ASP A C 1
ATOM 820 O O . ASP A 1 103 ? 6.398 -19.391 1.902 1 92.69 103 ASP A O 1
ATOM 824 N N . VAL A 1 104 ? 8.305 -19.797 0.88 1 93.31 104 VAL A N 1
ATOM 825 C CA . VAL A 1 104 ? 8.898 -18.562 1.396 1 93.31 104 VAL A CA 1
ATOM 826 C C . VAL A 1 104 ? 8.164 -17.359 0.828 1 93.31 104 VAL A C 1
ATOM 828 O O . VAL A 1 104 ? 7.871 -16.406 1.553 1 93.31 104 VAL A O 1
ATOM 831 N N . SER A 1 105 ? 7.918 -17.406 -0.46 1 94.75 105 SER A N 1
ATOM 832 C CA . SER A 1 105 ? 7.195 -16.297 -1.085 1 94.75 105 SER A CA 1
ATOM 833 C C . SER A 1 105 ? 5.82 -16.109 -0.45 1 94.75 105 SER A C 1
ATOM 835 O O . SER A 1 105 ? 5.445 -14.984 -0.094 1 94.75 105 SER A O 1
ATOM 837 N N . MET A 1 106 ? 5.152 -17.141 -0.282 1 95 106 MET A N 1
ATOM 838 C CA . MET A 1 106 ? 3.811 -17.047 0.286 1 95 106 MET A CA 1
ATOM 839 C C . MET A 1 106 ? 3.857 -16.531 1.721 1 95 106 MET A C 1
ATOM 841 O O . MET A 1 106 ? 3.055 -15.688 2.105 1 95 106 MET A O 1
ATOM 845 N N . GLN A 1 107 ? 4.766 -17 2.457 1 90.06 107 GLN A N 1
ATOM 846 C CA . GLN A 1 107 ? 4.906 -16.578 3.846 1 90.06 107 GLN A CA 1
ATOM 847 C C . GLN A 1 107 ? 5.148 -15.07 3.934 1 90.06 107 GLN A C 1
ATOM 849 O O . GLN A 1 107 ? 4.492 -14.375 4.707 1 90.06 107 GLN A O 1
ATOM 854 N N . LEU A 1 108 ? 6.035 -14.617 3.152 1 90.56 108 LEU A N 1
ATOM 855 C CA . LEU A 1 108 ? 6.398 -13.211 3.203 1 90.56 108 LEU A CA 1
ATOM 856 C C . LEU A 1 108 ? 5.25 -12.336 2.711 1 90.56 108 LEU A C 1
ATOM 858 O O . LEU A 1 108 ? 5 -11.258 3.264 1 90.56 108 LEU A O 1
ATOM 862 N N . LEU A 1 109 ? 4.539 -12.836 1.806 1 93.19 109 LEU A N 1
ATOM 863 C CA . LEU A 1 109 ? 3.416 -12.078 1.266 1 93.19 109 LEU A CA 1
ATOM 864 C C . LEU A 1 109 ? 2.281 -11.992 2.281 1 93.19 109 LEU A C 1
ATOM 866 O O . LEU A 1 109 ? 1.597 -10.969 2.367 1 93.19 109 LEU A O 1
ATOM 870 N N . VAL A 1 110 ? 2.1 -13.062 2.98 1 88.19 110 VAL A N 1
ATOM 871 C CA . VAL A 1 110 ? 1.054 -13.094 3.998 1 88.19 110 VAL A CA 1
ATOM 872 C C . VAL A 1 110 ? 1.404 -12.125 5.129 1 88.19 110 VAL A C 1
ATOM 874 O O . VAL A 1 110 ? 0.527 -11.453 5.672 1 88.19 110 VAL A O 1
ATOM 877 N N . LEU A 1 111 ? 2.615 -11.953 5.414 1 84.25 111 LEU A N 1
ATOM 878 C CA . LEU A 1 111 ? 3.07 -11.18 6.559 1 84.25 111 LEU A CA 1
ATOM 879 C C . LEU A 1 111 ? 3.221 -9.703 6.191 1 84.25 111 LEU A C 1
ATOM 881 O O . LEU A 1 111 ? 3.186 -8.836 7.062 1 84.25 111 LEU A O 1
ATOM 885 N N . SER A 1 112 ? 3.371 -9.43 4.984 1 86 112 SER A N 1
ATOM 886 C CA . SER A 1 112 ? 3.729 -8.102 4.5 1 86 112 SER A CA 1
ATOM 887 C C . SER A 1 112 ? 2.639 -7.086 4.82 1 86 112 SER A C 1
ATOM 889 O O . SER A 1 112 ? 2.926 -5.996 5.32 1 86 112 SER A O 1
ATOM 891 N N . PRO A 1 113 ? 1.356 -7.445 4.586 1 78.56 113 PRO A N 1
ATOM 892 C CA . PRO A 1 113 ? 0.333 -6.43 4.836 1 78.56 113 PRO A CA 1
ATOM 893 C C . PRO A 1 113 ? 0.017 -6.258 6.316 1 78.56 113 PRO A C 1
ATOM 895 O O . PRO A 1 113 ? -0.659 -5.301 6.703 1 78.56 113 PRO A O 1
ATOM 898 N N . THR A 1 114 ? 0.465 -7.121 7.188 1 67.25 114 THR A N 1
ATOM 899 C CA . THR A 1 114 ? 0.116 -7.102 8.602 1 67.25 114 THR A CA 1
ATOM 900 C C . THR A 1 114 ? 0.831 -5.957 9.32 1 67.25 114 THR A C 1
ATOM 902 O O . THR A 1 114 ? 2.061 -5.879 9.297 1 67.25 114 THR A O 1
ATOM 905 N N . SER A 1 115 ? -0.069 -4.984 9.594 1 60.84 115 SER A N 1
ATOM 906 C CA . SER A 1 115 ? 0.422 -3.828 10.336 1 60.84 115 SER A CA 1
ATOM 907 C C . SER A 1 115 ? 0.455 -4.105 11.836 1 60.84 115 SER A C 1
ATOM 909 O O . SER A 1 115 ? -0.299 -4.945 12.328 1 60.84 115 SER A O 1
ATOM 911 N N . LEU A 1 116 ? 1.373 -3.545 12.531 1 57.53 116 LEU A N 1
ATOM 912 C CA . LEU A 1 116 ? 1.393 -3.615 13.984 1 57.53 116 LEU A CA 1
ATOM 913 C C . LEU A 1 116 ? 0.025 -3.27 14.562 1 57.53 116 LEU A C 1
ATOM 915 O O . LEU A 1 116 ? -0.359 -3.789 15.617 1 57.53 116 LEU A O 1
ATOM 919 N N . MET A 1 117 ? -0.632 -2.451 13.797 1 56.06 117 MET A N 1
ATOM 920 C CA . MET A 1 117 ? -1.901 -1.979 14.344 1 56.06 117 MET A CA 1
ATOM 921 C C . MET A 1 117 ? -2.965 -3.068 14.266 1 56.06 117 MET A C 1
ATOM 923 O O . MET A 1 117 ? -3.895 -3.092 15.07 1 56.06 117 MET A O 1
ATOM 927 N N . SER A 1 118 ? -2.91 -3.811 13.281 1 53.38 118 SER A N 1
ATOM 928 C CA . SER A 1 118 ? -3.936 -4.848 13.211 1 53.38 118 SER A CA 1
ATOM 929 C C . SER A 1 118 ? -3.76 -5.875 14.32 1 53.38 118 SER A C 1
ATOM 931 O O . SER A 1 118 ? -4.609 -6.746 14.508 1 53.38 118 SER A O 1
ATOM 933 N N . GLN A 1 119 ? -2.693 -5.844 14.992 1 46.59 119 GLN A N 1
ATOM 934 C CA . GLN A 1 119 ? -2.52 -6.676 16.172 1 46.59 119 GLN A CA 1
ATOM 935 C C . GLN A 1 119 ? -2.721 -5.863 17.453 1 46.59 119 GLN A C 1
ATOM 937 O O . GLN A 1 119 ? -2.312 -4.703 17.531 1 46.59 119 GLN A O 1
ATOM 942 N N . PRO A 1 120 ? -3.955 -6.023 18.188 1 42.66 120 PRO A N 1
ATOM 943 C CA . PRO A 1 120 ? -4.137 -5.254 19.422 1 42.66 120 PRO A CA 1
ATOM 944 C C . PRO A 1 120 ? -2.842 -5.109 20.219 1 42.66 120 PRO A C 1
ATOM 946 O O . PRO A 1 120 ? -2.281 -6.109 20.672 1 42.66 120 PRO A O 1
ATOM 949 N N . CYS A 1 121 ? -1.957 -4.324 19.875 1 40.75 121 CYS A N 1
ATOM 950 C CA . CYS A 1 121 ? -0.922 -4.004 20.844 1 40.75 121 CYS A CA 1
ATOM 951 C C . CYS A 1 121 ? -1.493 -3.184 22 1 40.75 121 CYS A C 1
ATOM 953 O O . CYS A 1 121 ? -2.291 -2.27 21.781 1 40.75 121 CYS A O 1
ATOM 955 N N . SER A 1 122 ? -1.947 -3.73 23.156 1 34.12 122 SER A N 1
ATOM 956 C CA . SER A 1 122 ? -2.436 -2.918 24.266 1 34.12 122 SER A CA 1
ATOM 957 C C . SER A 1 122 ? -1.66 -1.609 24.391 1 34.12 122 SER A C 1
ATOM 959 O O . SER A 1 122 ? -0.434 -1.617 24.5 1 34.12 122 SER A O 1
ATOM 961 N N . PHE A 1 123 ? -2.09 -0.643 23.859 1 35.84 123 PHE A N 1
ATOM 962 C CA . PHE A 1 123 ? -1.602 0.727 23.984 1 35.84 123 PHE A CA 1
ATOM 963 C C . PHE A 1 123 ? -1.254 1.056 25.422 1 35.84 123 PHE A C 1
ATOM 965 O O . PHE A 1 123 ? -0.641 2.088 25.703 1 35.84 123 PHE A O 1
ATOM 972 N N . THR A 1 124 ? -1.94 0.584 26.469 1 34.97 124 THR A N 1
ATOM 973 C CA . THR A 1 124 ? -1.537 0.893 27.828 1 34.97 124 THR A CA 1
ATOM 974 C C . THR A 1 124 ? -0.032 0.715 28 1 34.97 124 THR A C 1
ATOM 976 O O . THR A 1 124 ? 0.569 1.307 28.906 1 34.97 124 THR A O 1
ATOM 979 N N . ALA A 1 125 ? 0.536 -0.142 27.312 1 34.12 125 ALA A N 1
ATOM 980 C CA . ALA A 1 125 ? 1.941 -0.457 27.562 1 34.12 125 ALA A CA 1
ATOM 981 C C . ALA A 1 125 ? 2.854 0.605 26.953 1 34.12 125 ALA A C 1
ATOM 983 O O . ALA A 1 125 ? 4.066 0.593 27.172 1 34.12 125 ALA A O 1
ATOM 984 N N . LEU A 1 126 ? 2.402 1.271 25.891 1 36.09 126 LEU A N 1
ATOM 985 C CA . LEU A 1 126 ? 3.271 2.342 25.422 1 36.09 126 LEU A CA 1
ATOM 986 C C . LEU A 1 126 ? 3.475 3.396 26.5 1 36.09 126 LEU A C 1
ATOM 988 O O . LEU A 1 126 ? 4.375 4.234 26.391 1 36.09 126 LEU A O 1
ATOM 992 N N . GLN A 1 127 ? 2.492 3.617 27.25 1 31.47 127 GLN A N 1
ATOM 993 C CA . GLN A 1 127 ? 2.76 4.605 28.281 1 31.47 127 GLN A CA 1
ATOM 994 C C . GLN A 1 127 ? 3.738 4.066 29.328 1 31.47 127 GLN A C 1
ATOM 996 O O . GLN A 1 127 ? 4.422 4.836 30 1 31.47 127 GLN A O 1
ATOM 1001 N N . ARG A 1 128 ? 3.346 2.844 30.125 1 28.22 128 ARG A N 1
ATOM 1002 C CA . ARG A 1 128 ? 4.105 2.496 31.312 1 28.22 128 ARG A CA 1
ATOM 1003 C C . ARG A 1 128 ? 5.516 2.043 30.953 1 28.22 128 ARG A C 1
ATOM 1005 O O . ARG A 1 128 ? 5.738 1.469 29.891 1 28.22 128 ARG A O 1
ATOM 1012 N N . GLY A 1 129 ? 6.695 2.496 31.5 1 31.33 129 GLY A N 1
ATOM 1013 C CA . GLY A 1 129 ? 8.102 2.105 31.484 1 31.33 129 GLY A CA 1
ATOM 1014 C C . GLY A 1 129 ? 8.297 0.612 31.312 1 31.33 129 GLY A C 1
ATOM 1015 O O . GLY A 1 129 ? 9.43 0.12 31.375 1 31.33 129 GLY A O 1
ATOM 1016 N N . GLY A 1 130 ? 7.305 -0.256 31.719 1 30.97 130 GLY A N 1
ATOM 1017 C CA . GLY A 1 130 ? 7.676 -1.653 31.875 1 30.97 130 GLY A CA 1
ATOM 1018 C C . GLY A 1 130 ? 7.824 -2.389 30.562 1 30.97 130 GLY A C 1
ATOM 1019 O O . GLY A 1 130 ? 7.449 -1.869 29.516 1 30.97 130 GLY A O 1
ATOM 1020 N N . PRO A 1 131 ? 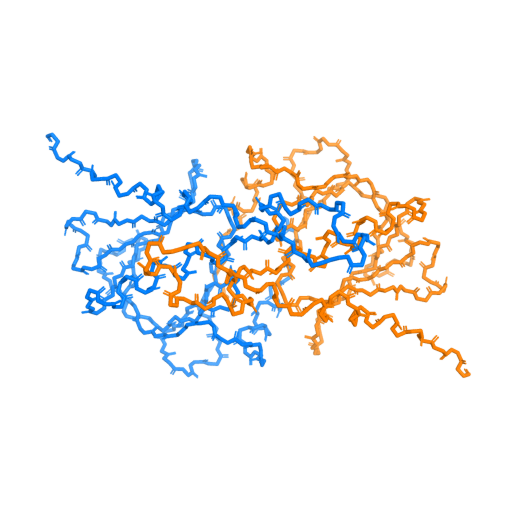8.43 -3.648 30.578 1 30.17 131 PRO A N 1
ATOM 1021 C CA . PRO A 1 131 ? 8.719 -4.566 29.484 1 30.17 131 PRO A CA 1
ATOM 1022 C C . PRO A 1 131 ? 7.508 -4.82 28.578 1 30.17 131 PRO A C 1
ATOM 1024 O O . PRO A 1 131 ? 6.371 -4.793 29.062 1 30.17 131 PRO A O 1
ATOM 1027 N N . ARG A 1 132 ? 7.555 -4.336 27.438 1 34.41 132 ARG A N 1
ATOM 1028 C CA . ARG A 1 132 ? 6.629 -4.445 26.312 1 34.41 132 ARG A CA 1
ATOM 1029 C C . ARG A 1 132 ? 6.117 -5.871 26.156 1 34.41 132 ARG A C 1
ATOM 1031 O O . ARG A 1 132 ? 6.898 -6.793 25.922 1 34.41 132 ARG A O 1
ATOM 1038 N N . ASP A 1 133 ? 5.266 -6.375 27 1 32.47 133 ASP A N 1
ATOM 1039 C CA . ASP A 1 133 ? 4.688 -7.691 26.75 1 32.47 133 ASP A CA 1
ATOM 1040 C C . ASP A 1 133 ? 3.775 -7.66 25.516 1 32.47 133 ASP A C 1
ATOM 1042 O O . ASP A 1 133 ? 2.658 -7.141 25.594 1 32.47 133 ASP A O 1
ATOM 1046 N N . CYS A 1 134 ? 4.133 -7.02 24.453 1 35.56 134 CYS A N 1
ATOM 1047 C CA . CYS A 1 134 ? 3.268 -7.207 23.297 1 35.56 134 CYS A CA 1
ATOM 1048 C C . CYS A 1 134 ? 2.967 -8.688 23.078 1 35.56 134 CYS A C 1
ATOM 1050 O O . CYS A 1 134 ? 3.875 -9.477 22.828 1 35.56 134 CYS A O 1
ATOM 1052 N N . THR A 1 135 ? 2.062 -9.25 23.75 1 31.23 135 THR A N 1
ATOM 1053 C CA . THR A 1 135 ? 1.627 -10.625 23.531 1 31.23 135 THR A CA 1
ATOM 1054 C C . THR A 1 135 ? 1.33 -10.859 22.047 1 31.23 135 THR A C 1
ATOM 1056 O O . THR A 1 135 ? 0.649 -10.047 21.406 1 31.23 135 THR A O 1
ATOM 1059 N N . PRO A 1 136 ? 2.213 -11.484 21.391 1 33.19 136 PRO A N 1
ATOM 1060 C CA . PRO A 1 136 ? 1.986 -11.82 19.984 1 33.19 136 PRO A CA 1
ATOM 1061 C C . PRO A 1 136 ? 0.557 -12.281 19.719 1 33.19 136 PRO A C 1
ATOM 1063 O O . PRO A 1 136 ? -0.096 -12.836 20.609 1 33.19 136 PRO A O 1
ATOM 1066 N N . LEU A 1 137 ? -0.206 -11.57 18.953 1 34.06 137 LEU A N 1
ATOM 1067 C CA . LEU A 1 137 ? -1.483 -12.133 18.531 1 34.06 137 LEU A CA 1
ATOM 1068 C C . LEU A 1 137 ? -1.385 -13.648 18.391 1 34.06 137 LEU A C 1
ATOM 1070 O O . LEU A 1 137 ? -0.303 -14.18 18.125 1 34.06 137 LEU A O 1
ATOM 1074 N N . PRO A 1 138 ? -2.299 -14.367 18.891 1 28.81 138 PRO A N 1
ATOM 1075 C CA . PRO A 1 138 ? -2.225 -15.805 18.641 1 28.81 138 PRO A CA 1
ATOM 1076 C C . PRO A 1 138 ? -1.724 -16.141 17.234 1 28.81 138 PRO A C 1
ATOM 1078 O O . PRO A 1 138 ? -1.875 -15.328 16.312 1 28.81 138 PRO A O 1
ATOM 1081 N N . ALA A 1 139 ? -0.737 -16.984 17.078 1 29.89 139 ALA A N 1
ATOM 1082 C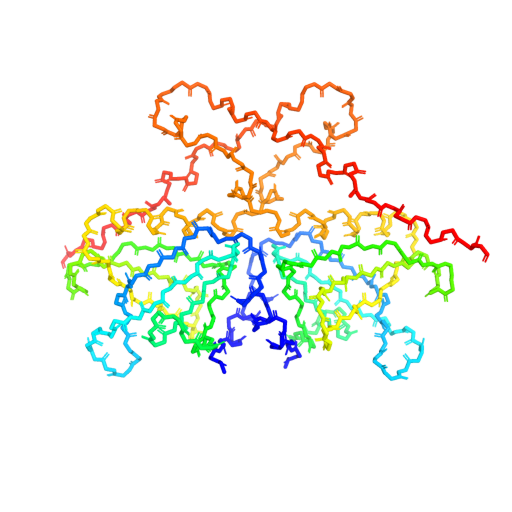 CA . ALA A 1 139 ? -0.273 -17.766 15.922 1 29.89 139 ALA A CA 1
ATOM 1083 C C . ALA A 1 139 ? -1.423 -18.078 14.969 1 29.89 139 ALA A C 1
ATOM 1085 O O . ALA A 1 139 ? -1.278 -18.891 14.062 1 29.89 139 ALA A O 1
ATOM 1086 N N . ARG A 1 140 ? -2.623 -17.594 15.227 1 28.02 140 ARG A N 1
ATOM 1087 C CA . ARG A 1 140 ? -3.715 -18.109 14.406 1 28.02 140 ARG A CA 1
ATOM 1088 C C . ARG A 1 140 ? -3.584 -17.625 12.961 1 28.02 140 ARG A C 1
ATOM 1090 O O . ARG A 1 140 ? -4.395 -17.984 12.109 1 28.02 140 ARG A O 1
ATOM 1097 N N . ALA A 1 141 ? -3.047 -16.391 12.797 1 33.47 141 ALA A N 1
ATOM 1098 C CA . ALA A 1 141 ? -3.152 -16.031 11.391 1 33.47 141 ALA A CA 1
ATOM 1099 C C . ALA A 1 141 ? -2.32 -16.969 10.516 1 33.47 141 ALA A C 1
ATOM 1101 O O . ALA A 1 141 ? -2.535 -17.047 9.305 1 33.47 141 ALA A O 1
ATOM 1102 N N . ALA A 1 142 ? -1.16 -17.375 11.023 1 31.12 142 ALA A N 1
ATOM 1103 C CA . ALA A 1 142 ? -0.426 -18.328 10.203 1 31.12 142 ALA A CA 1
ATOM 1104 C C . ALA A 1 142 ? -1.265 -19.578 9.922 1 31.12 142 ALA A C 1
ATOM 1106 O O . ALA A 1 142 ? -1.073 -20.25 8.906 1 31.12 142 ALA A O 1
ATOM 1107 N N . ARG A 1 143 ? -1.97 -20.078 10.922 1 30.53 143 ARG A N 1
ATOM 1108 C CA . ARG A 1 143 ? -2.676 -21.344 10.836 1 30.53 143 ARG A CA 1
ATOM 1109 C C . ARG A 1 143 ? -3.801 -21.281 9.805 1 30.53 143 ARG A C 1
ATOM 1111 O O . ARG A 1 143 ? -4.207 -22.297 9.258 1 30.53 143 ARG A O 1
ATOM 1118 N N . ASP A 1 144 ? -4.547 -20.109 9.953 1 30.14 144 ASP A N 1
ATOM 1119 C CA . ASP A 1 144 ? -5.648 -20.25 9.008 1 30.14 144 ASP A CA 1
ATOM 1120 C C . ASP A 1 144 ? -5.195 -19.922 7.586 1 30.14 144 ASP A C 1
ATOM 1122 O O . ASP A 1 144 ? -5.453 -18.828 7.09 1 30.14 144 ASP A O 1
ATOM 1126 N N . LEU A 1 145 ? -3.914 -19.844 7.273 1 30.73 145 LEU A N 1
ATOM 1127 C CA . LEU A 1 145 ? -3.703 -20.062 5.848 1 30.73 145 LEU A CA 1
ATOM 1128 C C . LEU A 1 145 ? -4.68 -21.094 5.309 1 30.73 145 LEU A C 1
ATOM 1130 O O . LEU A 1 145 ? -4.508 -22.297 5.535 1 30.73 145 LEU A O 1
ATOM 1134 N N . ASN A 1 146 ? -5.891 -20.812 5.551 1 31 146 ASN A N 1
ATOM 1135 C CA . ASN A 1 146 ? -6.871 -21.734 4.98 1 31 146 ASN A CA 1
ATOM 1136 C C . ASN A 1 146 ? -6.395 -22.297 3.645 1 31 146 ASN A C 1
ATOM 1138 O O . ASN A 1 146 ? -6.301 -21.562 2.654 1 31 146 ASN A O 1
ATOM 1142 N N . TYR A 1 147 ? -5.395 -23.125 3.65 1 28.77 147 TYR A N 1
ATOM 1143 C CA . TYR A 1 147 ? -5.211 -24.078 2.559 1 28.77 147 TYR A CA 1
ATOM 1144 C C . TYR A 1 147 ? -6.547 -24.641 2.096 1 28.77 147 TYR A C 1
ATOM 1146 O O . TYR A 1 147 ? -7.148 -25.469 2.781 1 28.77 147 TYR A O 1
ATOM 1154 N N . TYR A 1 148 ? -7.57 -23.797 1.926 1 29.7 148 TYR A N 1
ATOM 1155 C CA . TYR A 1 148 ? -8.75 -24.438 1.358 1 29.7 148 TYR A CA 1
ATOM 1156 C C . TYR A 1 148 ? -8.367 -25.312 0.161 1 29.7 148 TYR A C 1
ATOM 1158 O O . TYR A 1 148 ? -7.75 -24.828 -0.791 1 29.7 148 TYR A O 1
ATOM 1166 N N . ASN A 1 149 ? -8.031 -26.453 0.509 1 28.19 149 ASN A N 1
ATOM 1167 C CA . ASN A 1 149 ? -8.031 -27.5 -0.508 1 28.19 149 ASN A CA 1
ATOM 1168 C C . ASN A 1 149 ? -9.281 -27.438 -1.381 1 28.19 149 ASN A C 1
ATOM 1170 O O . ASN A 1 149 ? -10.406 -27.531 -0.876 1 28.19 149 ASN A O 1
ATOM 1174 N N . LEU A 1 150 ? -9.297 -26.562 -2.344 1 28.72 150 LEU A N 1
ATOM 1175 C CA . LEU A 1 150 ? -10.336 -26.781 -3.344 1 28.72 150 LEU A CA 1
ATOM 1176 C C . LEU A 1 150 ? -10.523 -28.281 -3.611 1 28.72 150 LEU A C 1
ATOM 1178 O O . LEU A 1 150 ? -9.617 -28.938 -4.121 1 28.72 150 LEU A O 1
ATOM 1182 N N . THR A 1 151 ? -10.992 -29 -2.643 1 23.84 151 THR A N 1
ATOM 1183 C CA . THR A 1 151 ? -11.445 -30.375 -2.869 1 23.84 151 THR A CA 1
ATOM 1184 C C . THR A 1 151 ? -12.328 -30.453 -4.109 1 23.84 151 THR A C 1
ATOM 1186 O O . THR A 1 151 ? -13.227 -29.625 -4.289 1 23.84 151 THR A O 1
ATOM 1189 N N . THR A 1 152 ? -11.766 -30.969 -5.176 1 26.77 152 THR A N 1
ATOM 1190 C CA . THR A 1 152 ? -12.477 -31.594 -6.285 1 26.77 152 THR A CA 1
ATOM 1191 C C . THR A 1 152 ? -13.617 -32.469 -5.773 1 26.77 152 THR A C 1
ATOM 1193 O O . THR A 1 152 ? -13.398 -33.375 -4.965 1 26.77 152 THR A O 1
ATOM 1196 N N . GLY A 1 153 ? -14.812 -31.984 -5.387 1 21.98 153 GLY A N 1
ATOM 1197 C CA . GLY A 1 153 ? -15.883 -32.906 -5.703 1 21.98 153 GLY A CA 1
ATOM 1198 C C . GLY A 1 153 ? -16 -33.219 -7.184 1 21.98 153 GLY A C 1
ATOM 1199 O O . GLY A 1 153 ? -15.586 -32.406 -8.023 1 21.98 153 GLY A O 1
ATOM 1200 N N . MET B 1 1 ? 3.576 2.213 -15.531 1 92.12 1 MET B N 1
ATOM 1201 C CA . MET B 1 1 ? 3.52 1.188 -14.492 1 92.12 1 MET B CA 1
ATOM 1202 C C . MET B 1 1 ? 2.082 0.75 -14.242 1 92.12 1 MET B C 1
ATOM 1204 O O . MET B 1 1 ? 1.178 1.585 -14.172 1 92.12 1 MET B O 1
ATOM 1208 N N . LYS B 1 2 ? 1.855 -0.544 -14.227 1 95.19 2 LYS B N 1
ATOM 1209 C CA . LYS B 1 2 ? 0.514 -1.076 -14.008 1 95.19 2 LYS B CA 1
ATOM 1210 C C . LYS B 1 2 ? 0.142 -1.027 -12.523 1 95.19 2 LYS B C 1
ATOM 1212 O O . LYS B 1 2 ? 0.928 -1.435 -11.672 1 95.19 2 LYS B O 1
ATOM 1217 N N . LEU B 1 3 ? -0.978 -0.463 -12.281 1 95.19 3 LEU B N 1
ATOM 1218 C CA . LEU B 1 3 ? -1.555 -0.359 -10.945 1 95.19 3 LEU B CA 1
ATOM 1219 C C . LEU B 1 3 ? -3.072 -0.5 -10.992 1 95.19 3 LEU B C 1
ATOM 1221 O O . LEU B 1 3 ? -3.74 0.2 -11.758 1 95.19 3 LEU B O 1
ATOM 1225 N N . HIS B 1 4 ? -3.604 -1.396 -10.188 1 93.69 4 HIS B N 1
ATOM 1226 C CA . HIS B 1 4 ? -5.035 -1.663 -10.25 1 93.69 4 HIS B CA 1
ATOM 1227 C C . HIS B 1 4 ? -5.801 -0.805 -9.25 1 93.69 4 HIS B C 1
ATOM 1229 O O . HIS B 1 4 ? -5.988 -1.206 -8.102 1 93.69 4 HIS B O 1
ATOM 1235 N N . GLU B 1 5 ? -6.387 0.259 -9.766 1 93.75 5 GLU B N 1
ATOM 1236 C CA . GLU B 1 5 ? -7.012 1.271 -8.914 1 93.75 5 GLU B CA 1
ATOM 1237 C C . GLU B 1 5 ? -8.305 0.749 -8.297 1 93.75 5 GLU B C 1
ATOM 1239 O O . GLU B 1 5 ? -8.703 1.194 -7.215 1 93.75 5 GLU B O 1
ATOM 1244 N N . LYS B 1 6 ? -8.992 -0.145 -9.047 1 94.06 6 LYS B N 1
ATOM 1245 C CA . LYS B 1 6 ? -10.281 -0.661 -8.578 1 94.06 6 LYS B CA 1
ATOM 1246 C C . LYS B 1 6 ? -10.141 -1.301 -7.199 1 94.06 6 LYS B C 1
ATOM 1248 O O . LYS B 1 6 ? -11.07 -1.255 -6.391 1 94.06 6 LYS B O 1
ATOM 1253 N N . GLN B 1 7 ? -9.031 -1.824 -6.957 1 93.75 7 GLN B N 1
ATOM 1254 C CA . GLN B 1 7 ? -8.828 -2.479 -5.672 1 93.75 7 GLN B CA 1
ATOM 1255 C C . GLN B 1 7 ? -8.844 -1.464 -4.531 1 93.75 7 GLN B C 1
ATOM 1257 O O . GLN B 1 7 ? -9.273 -1.779 -3.418 1 93.75 7 GLN B O 1
ATOM 1262 N N . PHE B 1 8 ? -8.406 -0.221 -4.801 1 95.38 8 PHE B N 1
ATOM 1263 C CA . PHE B 1 8 ? -8.375 0.806 -3.768 1 95.38 8 PHE B CA 1
ATOM 1264 C C . PHE B 1 8 ? -9.781 1.303 -3.455 1 95.38 8 PHE B C 1
ATOM 1266 O O . PHE B 1 8 ? -10.133 1.503 -2.291 1 95.38 8 PHE B O 1
ATOM 1273 N N . VAL B 1 9 ? -10.461 1.396 -4.441 1 94.75 9 VAL B N 1
ATOM 1274 C CA . VAL B 1 9 ? -11.836 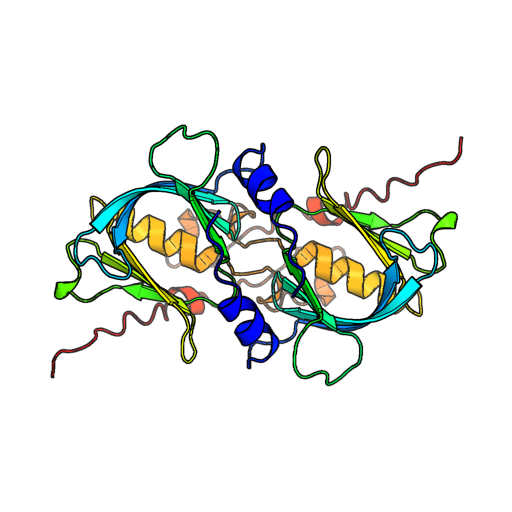1.865 -4.273 1 94.75 9 VAL B CA 1
ATOM 1275 C C . VAL B 1 9 ? -12.641 0.84 -3.479 1 94.75 9 VAL B C 1
ATOM 1277 O O . VAL B 1 9 ? -13.391 1.202 -2.57 1 94.75 9 VAL B O 1
ATOM 1280 N N . ARG B 1 10 ? -12.477 -0.413 -3.809 1 93.81 10 ARG B N 1
ATOM 1281 C CA . ARG B 1 10 ? -13.18 -1.477 -3.102 1 93.81 10 ARG B CA 1
ATOM 1282 C C . ARG B 1 10 ? -12.742 -1.548 -1.643 1 93.81 10 ARG B C 1
ATOM 1284 O O . ARG B 1 10 ? -13.562 -1.766 -0.75 1 93.81 10 ARG B O 1
ATOM 1291 N N . HIS B 1 11 ? -11.438 -1.369 -1.448 1 93.81 11 HIS B N 1
ATOM 1292 C CA . HIS B 1 11 ? -10.914 -1.402 -0.086 1 93.81 11 HIS B CA 1
ATOM 1293 C C . HIS B 1 11 ? -11.469 -0.251 0.744 1 93.81 11 HIS B C 1
ATOM 1295 O O . HIS B 1 11 ? -11.773 -0.423 1.927 1 93.81 11 HIS B O 1
ATOM 1301 N N . ALA B 1 12 ? -11.625 0.872 0.102 1 95 12 ALA B N 1
ATOM 1302 C CA . ALA B 1 12 ? -12.117 2.072 0.77 1 95 12 ALA B CA 1
ATOM 1303 C C . ALA B 1 12 ? -13.578 1.903 1.193 1 95 12 ALA B C 1
ATOM 1305 O O . ALA B 1 12 ? -14 2.455 2.211 1 95 12 ALA B O 1
ATOM 1306 N N . SER B 1 13 ? -14.289 1.205 0.42 1 91.12 13 SER B N 1
ATOM 1307 C CA . SER B 1 13 ? -15.727 1.066 0.662 1 91.12 13 SER B CA 1
ATOM 1308 C C . SER B 1 13 ? -16.047 -0.252 1.359 1 91.12 13 SER B C 1
ATOM 1310 O O . SER B 1 13 ? -17.188 -0.507 1.721 1 91.12 13 SER B O 1
ATOM 1312 N N . GLY B 1 14 ? -15.062 -1.036 1.508 1 85.75 14 GLY B N 1
ATOM 1313 C CA . GLY B 1 14 ? -15.312 -2.385 1.989 1 85.75 14 GLY B CA 1
ATOM 1314 C C . GLY B 1 14 ? -15.461 -2.463 3.498 1 85.75 14 GLY B C 1
ATOM 1315 O O . GLY B 1 14 ? -15.688 -1.448 4.156 1 85.75 14 GLY B O 1
ATOM 1316 N N . HIS B 1 15 ? -15.461 -3.758 3.91 1 80 15 HIS B N 1
ATOM 1317 C CA . HIS B 1 15 ? -15.758 -4.043 5.309 1 80 15 HIS B CA 1
ATOM 1318 C C . HIS B 1 15 ? -14.477 -4.148 6.133 1 80 15 HIS B C 1
ATOM 1320 O O . HIS B 1 15 ? -14.531 -4.465 7.324 1 80 15 HIS B O 1
ATOM 1326 N N . SER B 1 16 ? -13.391 -3.814 5.488 1 79 16 SER B N 1
ATOM 1327 C CA . SER B 1 16 ? -12.156 -3.867 6.266 1 79 16 SER B CA 1
ATOM 1328 C C . SER B 1 16 ? -12.195 -2.889 7.434 1 79 16 SER B C 1
ATOM 1330 O O . SER B 1 16 ? -12.797 -1.816 7.332 1 79 16 SER B O 1
ATOM 1332 N N . PRO B 1 17 ? -11.594 -3.365 8.508 1 82.25 17 PRO B N 1
ATOM 1333 C CA . PRO B 1 17 ? -11.594 -2.496 9.688 1 82.25 17 PRO B CA 1
ATOM 1334 C C . PRO B 1 17 ? -10.969 -1.129 9.414 1 82.25 17 PRO B C 1
ATOM 1336 O O . PRO B 1 17 ? -10.008 -1.027 8.648 1 82.25 17 PRO B O 1
ATOM 1339 N N . VAL B 1 18 ? -11.609 -0.154 9.992 1 89.94 18 VAL B N 1
ATOM 1340 C CA . VAL B 1 18 ? -11.117 1.216 9.914 1 89.94 18 VAL B CA 1
ATOM 1341 C C . VAL B 1 18 ? -10.25 1.524 11.133 1 89.94 18 VAL B C 1
ATOM 1343 O O . VAL B 1 18 ? -10.695 1.388 12.273 1 89.94 18 VAL B O 1
ATOM 1346 N N . ASP B 1 19 ? -9.062 1.914 10.852 1 89.94 19 ASP B N 1
ATOM 1347 C CA . ASP B 1 19 ? -8.156 2.217 11.953 1 89.94 19 ASP B CA 1
ATOM 1348 C C . ASP B 1 19 ? -8.461 3.584 12.555 1 89.94 19 ASP B C 1
ATOM 1350 O O . ASP B 1 19 ? -8.375 3.764 13.773 1 89.94 19 ASP B O 1
ATOM 1354 N N . LYS B 1 20 ? -8.766 4.508 11.688 1 93.88 20 LYS B N 1
ATOM 1355 C CA . LYS B 1 20 ? -9.117 5.855 12.125 1 93.88 20 LYS B CA 1
ATOM 1356 C C . LYS B 1 20 ? -9.891 6.605 11.039 1 93.88 20 LYS B C 1
ATOM 1358 O O . LYS B 1 20 ? -9.594 6.469 9.852 1 93.88 20 LYS B O 1
ATOM 1363 N N . GLU B 1 21 ? -10.789 7.371 11.531 1 96.88 21 GLU B N 1
ATOM 1364 C CA . GLU B 1 21 ? -11.5 8.258 10.625 1 96.88 21 GLU B CA 1
ATOM 1365 C C . GLU B 1 21 ? -11.766 9.617 11.273 1 96.88 21 GLU B C 1
ATOM 1367 O O . GLU B 1 21 ? -11.891 9.711 12.5 1 96.88 21 GLU B O 1
ATOM 1372 N N . GLY B 1 22 ? -11.828 10.594 10.5 1 97.69 22 GLY B N 1
ATOM 1373 C CA . GLY B 1 22 ? -12.164 11.922 10.992 1 97.69 22 GLY B CA 1
ATOM 1374 C C . GLY B 1 22 ? -11.789 13.023 10.023 1 97.69 22 GLY B C 1
ATOM 1375 O O . GLY B 1 22 ? -11.227 12.766 8.961 1 97.69 22 GLY B O 1
ATOM 1376 N N . PHE B 1 23 ? -12.117 14.25 10.422 1 98.38 23 PHE B N 1
ATOM 1377 C CA . PHE B 1 23 ? -11.812 15.414 9.602 1 98.38 23 PHE B CA 1
ATOM 1378 C C . PHE B 1 23 ? -10.398 15.914 9.875 1 98.38 23 PHE B C 1
ATOM 1380 O O . PHE B 1 23 ? -9.984 16 11.031 1 98.38 23 PHE B O 1
ATOM 1387 N N . LEU B 1 24 ? -9.719 16.234 8.844 1 98.31 24 LEU B N 1
ATOM 1388 C CA . LEU B 1 24 ? -8.445 16.953 8.875 1 98.31 24 LEU B CA 1
ATOM 1389 C C . LEU B 1 24 ? -8.406 18.031 7.797 1 98.31 24 LEU B C 1
ATOM 1391 O O . LEU B 1 24 ? -9.133 17.953 6.805 1 98.31 24 LEU B O 1
ATOM 1395 N N . GLY B 1 25 ? -7.633 19.031 8.102 1 97.69 25 GLY B N 1
ATOM 1396 C CA . GLY B 1 25 ? -7.309 19.969 7.039 1 97.69 25 GLY B CA 1
ATOM 1397 C C . GLY B 1 25 ? -6.199 19.469 6.125 1 97.69 25 GLY B C 1
ATOM 1398 O O . GLY B 1 25 ? -5.164 19 6.598 1 97.69 25 GLY B O 1
ATOM 1399 N N . LYS B 1 26 ? -6.434 19.531 4.879 1 97.31 26 LYS B N 1
ATOM 1400 C CA . LYS B 1 26 ? -5.426 19.172 3.887 1 97.31 26 LYS B CA 1
ATOM 1401 C C . LYS B 1 26 ? -4.996 20.406 3.082 1 97.31 26 LYS B C 1
ATOM 1403 O O . LYS B 1 26 ? -5.832 21.078 2.477 1 97.31 26 LYS B O 1
ATOM 1408 N N . LYS B 1 27 ? -3.723 20.594 3.045 1 95.88 27 LYS B N 1
ATOM 1409 C CA . LYS B 1 27 ? -3.219 21.75 2.293 1 95.88 27 LYS B CA 1
ATOM 1410 C C . LYS B 1 27 ? -3.145 21.438 0.802 1 95.88 27 LYS B C 1
ATOM 1412 O O . LYS B 1 27 ? -2.703 20.344 0.409 1 95.88 27 LYS B O 1
ATOM 1417 N N . GLY B 1 28 ? -3.596 22.359 -0.042 1 89.81 28 GLY B N 1
ATOM 1418 C CA . GLY B 1 28 ? -3.521 22.188 -1.484 1 89.81 28 GLY B CA 1
ATOM 1419 C C . GLY B 1 28 ? -2.119 22.375 -2.035 1 89.81 28 GLY B C 1
ATOM 1420 O O . GLY B 1 28 ? -1.24 22.891 -1.35 1 89.81 28 GLY B O 1
ATOM 1421 N N . GLU B 1 29 ? -1.903 21.891 -3.244 1 83.5 29 GLU B N 1
ATOM 1422 C CA . GLU B 1 29 ? -0.606 22.031 -3.898 1 83.5 29 GLU B CA 1
ATOM 1423 C C . GLU B 1 29 ? -0.343 23.484 -4.293 1 83.5 29 GLU B C 1
ATOM 1425 O O . GLU B 1 29 ? 0.77 23.984 -4.125 1 83.5 29 GLU B O 1
ATOM 1430 N N . THR B 1 30 ? -1.363 24.109 -4.695 1 84.19 30 THR B N 1
ATOM 1431 C CA . THR B 1 30 ? -1.204 25.469 -5.199 1 84.19 30 THR B CA 1
ATOM 1432 C C . THR B 1 30 ? -1.836 26.469 -4.242 1 84.19 30 THR B C 1
ATOM 1434 O O . THR B 1 30 ? -1.368 27.609 -4.133 1 84.19 30 THR B O 1
ATOM 1437 N N . ARG B 1 31 ? -2.854 26 -3.473 1 82.12 31 ARG B N 1
ATOM 1438 C CA . ARG B 1 31 ? -3.572 26.891 -2.57 1 82.12 31 ARG B CA 1
ATOM 1439 C C . ARG B 1 31 ? -2.986 26.844 -1.164 1 82.12 31 ARG B C 1
ATOM 1441 O O . ARG B 1 31 ? -2.752 25.766 -0.625 1 82.12 31 ARG B O 1
ATOM 1448 N N . PRO B 1 32 ? -2.779 28.047 -0.615 1 85.19 32 PRO B N 1
ATOM 1449 C CA . PRO B 1 32 ? -2.195 28.062 0.728 1 85.19 32 PRO B CA 1
ATOM 1450 C C . PRO B 1 32 ? -3.205 27.703 1.816 1 85.19 32 PRO B C 1
ATOM 1452 O O . PRO B 1 32 ? -2.822 27.469 2.965 1 85.19 32 PRO B O 1
ATOM 1455 N N . THR B 1 33 ? -4.434 27.672 1.452 1 92.62 33 THR B N 1
ATOM 1456 C CA . THR B 1 33 ? -5.465 27.438 2.457 1 92.62 33 THR B CA 1
ATOM 1457 C C . THR B 1 33 ? -5.715 25.938 2.643 1 92.62 33 THR B C 1
ATOM 1459 O O . THR B 1 33 ? -5.668 25.172 1.678 1 92.62 33 THR B O 1
ATOM 1462 N N . TYR B 1 34 ? -5.953 25.578 3.887 1 96 34 TYR B N 1
ATOM 1463 C CA . TYR B 1 34 ? -6.309 24.203 4.207 1 96 34 TYR B CA 1
ATOM 1464 C C . TYR B 1 34 ? -7.773 23.938 3.893 1 96 34 TYR B C 1
ATOM 1466 O O . TYR B 1 34 ? -8.641 24.766 4.191 1 96 34 TYR B O 1
ATOM 1474 N N . GLN B 1 35 ? -8.031 22.844 3.229 1 96.88 35 GLN B N 1
ATOM 1475 C CA . GLN B 1 35 ? -9.383 22.375 2.975 1 96.88 35 GLN B CA 1
ATOM 1476 C C . GLN B 1 35 ? -9.75 21.234 3.912 1 96.88 35 GLN B C 1
ATOM 1478 O O . GLN B 1 35 ? -8.969 20.281 4.082 1 96.88 35 GLN B O 1
ATOM 1483 N N . ARG B 1 36 ? -10.969 21.406 4.488 1 97.69 36 ARG B N 1
ATOM 1484 C CA . ARG B 1 36 ? -11.453 20.344 5.367 1 97.69 36 ARG B CA 1
ATOM 1485 C C . ARG B 1 36 ? -11.844 19.109 4.562 1 97.69 36 ARG B C 1
ATOM 1487 O O . ARG B 1 36 ? -12.68 19.188 3.66 1 97.69 36 ARG B O 1
ATOM 1494 N N . ARG B 1 37 ? -11.258 18 4.879 1 98.44 37 ARG B N 1
ATOM 1495 C CA . ARG B 1 37 ? -11.523 16.734 4.199 1 98.44 37 ARG B CA 1
ATOM 1496 C C . ARG B 1 37 ? -11.766 15.609 5.203 1 98.44 37 ARG B C 1
ATOM 1498 O O . ARG B 1 37 ? -11.234 15.633 6.312 1 98.44 37 ARG B O 1
ATOM 1505 N N . TRP B 1 38 ? -12.625 14.672 4.816 1 98.56 38 TRP B N 1
ATOM 1506 C CA . TRP B 1 38 ? -12.828 13.461 5.605 1 98.56 38 TRP B CA 1
ATOM 1507 C C . TRP B 1 38 ? -11.758 12.422 5.285 1 98.56 38 TRP B C 1
ATOM 1509 O O . TRP B 1 38 ? -11.586 12.039 4.129 1 98.56 38 TRP B O 1
ATOM 1519 N N . PHE B 1 39 ? -11.039 11.945 6.387 1 98.62 39 PHE B N 1
ATOM 1520 C CA . PHE B 1 39 ? -9.977 10.969 6.211 1 98.62 39 PHE B CA 1
ATOM 1521 C C . PHE B 1 39 ? -10.359 9.625 6.824 1 98.62 39 PHE B C 1
ATOM 1523 O O . PHE B 1 39 ? -11.031 9.586 7.855 1 98.62 39 PHE B O 1
ATOM 1530 N N . SER B 1 40 ? -9.945 8.562 6.191 1 97.56 40 SER B N 1
ATOM 1531 C CA . SER B 1 40 ? -10.133 7.195 6.66 1 97.56 40 SER B CA 1
ATOM 1532 C C . SER B 1 40 ? -8.852 6.383 6.512 1 97.56 40 SER B C 1
ATOM 1534 O O . SER B 1 40 ? -8.352 6.195 5.395 1 97.56 40 SER B O 1
ATOM 1536 N N . LEU B 1 41 ? -8.312 5.996 7.629 1 96.06 41 LEU B N 1
ATOM 1537 C CA . LEU B 1 41 ? -7.113 5.164 7.641 1 96.06 41 LEU B CA 1
ATOM 1538 C C . LEU B 1 41 ? -7.48 3.686 7.723 1 96.06 41 LEU B C 1
ATOM 1540 O O . LEU B 1 41 ? -8.156 3.26 8.664 1 96.06 41 LEU B O 1
ATOM 1544 N N . ARG B 1 42 ? -7.07 2.932 6.734 1 93.5 42 ARG B N 1
ATOM 1545 C CA . ARG B 1 42 ? -7.301 1.493 6.656 1 93.5 42 ARG B CA 1
ATOM 1546 C C . ARG B 1 42 ? -6.008 0.749 6.34 1 93.5 42 ARG B C 1
ATOM 1548 O O . ARG B 1 42 ? -5.609 0.662 5.176 1 93.5 42 ARG B O 1
ATOM 1555 N N . GLY B 1 43 ? -5.457 0.22 7.434 1 90.19 43 GLY B N 1
ATOM 1556 C CA . GLY B 1 43 ? -4.137 -0.36 7.262 1 90.19 43 GLY B CA 1
ATOM 1557 C C . GLY B 1 43 ? -3.08 0.662 6.879 1 90.19 43 GLY B C 1
ATOM 1558 O O . GLY B 1 43 ? -2.889 1.655 7.582 1 90.19 43 GLY B O 1
ATOM 1559 N N . ASN B 1 44 ? -2.539 0.442 5.719 1 91.94 44 ASN B N 1
ATOM 1560 C CA . ASN B 1 44 ? -1.482 1.342 5.27 1 91.94 44 ASN B CA 1
ATOM 1561 C C . ASN B 1 44 ? -1.979 2.293 4.184 1 91.94 44 ASN B C 1
ATOM 1563 O O . ASN B 1 44 ? -1.179 2.896 3.467 1 91.94 44 ASN B O 1
ATOM 1567 N N . LEU B 1 45 ? -3.262 2.357 4.082 1 95.56 45 LEU B N 1
ATOM 1568 C CA . LEU B 1 45 ? -3.879 3.229 3.09 1 95.56 45 LEU B CA 1
ATOM 1569 C C . LEU B 1 45 ? -4.66 4.352 3.762 1 95.56 45 LEU B C 1
ATOM 1571 O O . LEU B 1 45 ? -5.543 4.098 4.586 1 95.56 45 LEU B O 1
ATOM 1575 N N . LEU B 1 46 ? -4.266 5.566 3.436 1 97.31 46 LEU B N 1
ATOM 1576 C CA . LEU B 1 46 ? -4.988 6.738 3.92 1 97.31 46 LEU B CA 1
ATOM 1577 C C . LEU B 1 46 ? -5.859 7.332 2.816 1 97.31 46 LEU B C 1
ATOM 1579 O O . LEU B 1 46 ? -5.348 7.957 1.885 1 97.31 46 LEU B O 1
ATOM 1583 N N . PHE B 1 47 ? -7.152 7.145 2.996 1 98.06 47 PHE B N 1
ATOM 1584 C CA . PHE B 1 47 ? -8.102 7.695 2.033 1 98.06 47 PHE B CA 1
ATOM 1585 C C . PHE B 1 47 ? -8.609 9.055 2.494 1 98.06 47 PHE B C 1
ATOM 1587 O O . PHE B 1 47 ? -8.711 9.312 3.695 1 98.06 47 PHE B O 1
ATOM 1594 N N . TYR B 1 48 ? -8.945 9.914 1.503 1 98.44 48 TYR B N 1
ATOM 1595 C CA . TYR B 1 48 ? -9.617 11.156 1.861 1 98.44 48 TYR B CA 1
ATOM 1596 C C . TYR B 1 48 ? -10.734 11.484 0.877 1 98.44 48 TYR B C 1
ATOM 1598 O O . TYR B 1 48 ? -10.656 11.117 -0.3 1 98.44 48 TYR B O 1
ATOM 1606 N N . TYR B 1 49 ? -11.688 12.125 1.438 1 98.38 49 TYR B N 1
ATOM 1607 C CA . TYR B 1 49 ? -12.922 12.484 0.746 1 98.38 49 TYR B CA 1
ATOM 1608 C C . TYR B 1 49 ? -13.219 13.977 0.894 1 98.38 49 TYR B C 1
ATOM 1610 O O . TYR B 1 49 ? -12.648 14.641 1.759 1 98.38 49 TYR B O 1
ATOM 1618 N N . GLU B 1 50 ? -14.078 14.391 -0.033 1 97.88 50 GLU B N 1
ATOM 1619 C CA . GLU B 1 50 ? -14.523 15.773 0.157 1 97.88 50 GLU B CA 1
ATOM 1620 C C . GLU B 1 50 ? -15.328 15.922 1.445 1 97.88 50 GLU B C 1
ATOM 1622 O O . GLU B 1 50 ? -15.07 16.828 2.24 1 97.88 50 GLU B O 1
ATOM 1627 N N . LYS B 1 51 ? -16.312 15.094 1.636 1 97.44 51 LYS B N 1
ATOM 1628 C CA . LYS B 1 51 ? -17.188 15.086 2.812 1 97.44 51 LYS B CA 1
ATOM 1629 C C . LYS B 1 51 ? -17.391 13.672 3.33 1 97.44 51 LYS B C 1
ATOM 1631 O O . LYS B 1 51 ? -17.172 12.695 2.605 1 97.44 51 LYS B O 1
ATOM 1636 N N . ARG B 1 52 ? -17.75 13.672 4.594 1 96.62 52 ARG B N 1
ATOM 1637 C CA . ARG B 1 52 ? -18.109 12.383 5.176 1 96.62 52 ARG B CA 1
ATOM 1638 C C . ARG B 1 52 ? -19.266 11.75 4.418 1 96.62 52 ARG B C 1
ATOM 1640 O O . ARG B 1 52 ? -20.266 12.422 4.109 1 96.62 52 ARG B O 1
ATOM 1647 N N . GLY B 1 53 ? -19.172 10.484 4.035 1 95.06 53 GLY B N 1
ATOM 1648 C CA . GLY B 1 53 ? -20.266 9.773 3.398 1 95.06 53 GLY B CA 1
ATOM 1649 C C . GLY B 1 53 ? -20.188 9.797 1.883 1 95.06 53 GLY B C 1
ATOM 1650 O O . GLY B 1 53 ? -21.016 9.195 1.205 1 95.06 53 GLY B O 1
ATOM 1651 N N . ASP B 1 54 ? -19.234 10.492 1.334 1 97 54 ASP B N 1
ATOM 1652 C CA . ASP B 1 54 ? -19.062 10.492 -0.116 1 97 54 ASP B CA 1
ATOM 1653 C C . ASP B 1 54 ? -18.922 9.062 -0.646 1 97 54 ASP B C 1
ATOM 1655 O O . ASP B 1 54 ? -18.312 8.211 0.01 1 97 54 ASP B O 1
ATOM 1659 N N . PRO B 1 55 ? -19.469 8.75 -1.802 1 94.25 55 PRO B N 1
ATOM 1660 C CA . PRO B 1 55 ? -19.484 7.383 -2.336 1 94.25 55 PRO B CA 1
ATOM 1661 C C . PRO B 1 55 ? -18.094 6.855 -2.648 1 94.25 55 PRO B C 1
ATOM 1663 O O . PRO B 1 55 ? -17.875 5.641 -2.646 1 94.25 55 PRO B O 1
ATOM 1666 N N . GLY B 1 56 ? -17.156 7.785 -3.004 1 96.31 56 GLY B N 1
ATOM 1667 C CA . GLY B 1 56 ? -15.797 7.379 -3.311 1 96.31 56 GLY B CA 1
ATOM 1668 C C . GLY B 1 56 ? -14.758 8.391 -2.875 1 96.31 56 GLY B C 1
ATOM 1669 O O . GLY B 1 56 ? -15.07 9.578 -2.717 1 96.31 56 GLY B O 1
ATOM 1670 N N . PRO B 1 57 ? -13.586 7.867 -2.689 1 97.62 57 PRO B N 1
ATOM 1671 C CA . PRO B 1 57 ? -12.531 8.781 -2.252 1 97.62 57 PRO B CA 1
ATOM 1672 C C . PRO B 1 57 ? -12.047 9.703 -3.367 1 97.62 57 PRO B C 1
ATOM 1674 O O . PRO B 1 57 ? -12.047 9.32 -4.539 1 97.62 57 PRO B O 1
ATOM 1677 N N . LEU B 1 58 ? -11.625 10.883 -2.906 1 97.75 58 LEU B N 1
ATOM 1678 C CA . LEU B 1 58 ? -10.953 11.805 -3.812 1 97.75 58 LEU B CA 1
ATOM 1679 C C . LEU B 1 58 ? -9.547 11.312 -4.133 1 97.75 58 LEU B C 1
ATOM 1681 O O . LEU B 1 58 ? -9.039 11.547 -5.234 1 97.75 58 LEU B O 1
ATOM 1685 N N . GLY B 1 59 ? -8.945 10.688 -3.156 1 97.94 59 GLY B N 1
ATOM 1686 C CA . GLY B 1 59 ? -7.598 10.18 -3.332 1 97.94 59 GLY B CA 1
ATOM 1687 C C . GLY B 1 59 ? -7.172 9.219 -2.232 1 97.94 59 GLY B C 1
ATOM 1688 O O . GLY B 1 59 ? -7.934 8.969 -1.297 1 97.94 59 GLY B O 1
ATOM 1689 N N . VAL B 1 60 ? -6.008 8.617 -2.508 1 98.19 60 VAL B N 1
ATOM 1690 C CA . VAL B 1 60 ? -5.41 7.699 -1.54 1 98.19 60 VAL B CA 1
ATOM 1691 C C . VAL B 1 60 ? -3.914 7.977 -1.423 1 98.19 60 VAL B C 1
ATOM 1693 O O . VAL B 1 60 ? -3.246 8.242 -2.424 1 98.19 60 VAL B O 1
ATOM 1696 N N . ILE B 1 61 ? -3.439 7.961 -0.207 1 97.44 61 ILE B N 1
ATOM 1697 C CA . ILE B 1 61 ? -2.014 8.008 0.096 1 97.44 61 ILE B CA 1
ATOM 1698 C C . ILE B 1 61 ? -1.552 6.652 0.622 1 97.44 61 ILE B C 1
ATOM 1700 O O . ILE B 1 61 ? -1.974 6.219 1.696 1 97.44 61 ILE B O 1
ATOM 1704 N N . VAL B 1 62 ? -0.752 5.996 -0.201 1 96.38 62 VAL B N 1
ATOM 1705 C CA . VAL B 1 62 ? -0.118 4.77 0.272 1 96.38 62 VAL B CA 1
ATOM 1706 C C . VAL B 1 62 ? 1.063 5.113 1.175 1 96.38 62 VAL B C 1
ATOM 1708 O O . VAL B 1 62 ? 2.035 5.73 0.729 1 96.38 62 VAL B O 1
ATOM 1711 N N . LEU B 1 63 ? 1.021 4.625 2.383 1 95.5 63 LEU B N 1
ATOM 1712 C CA . LEU B 1 63 ? 1.881 5.176 3.426 1 95.5 63 LEU B CA 1
ATOM 1713 C C . LEU B 1 63 ? 3.225 4.457 3.459 1 95.5 63 LEU B C 1
ATOM 1715 O O . LEU B 1 63 ? 4.113 4.828 4.227 1 95.5 63 LEU B O 1
ATOM 1719 N N . GLU B 1 64 ? 3.365 3.547 2.623 1 91.94 64 GLU B N 1
ATOM 1720 C CA . GLU B 1 64 ? 4.633 2.822 2.578 1 91.94 64 GLU B CA 1
ATOM 1721 C C . GLU B 1 64 ? 5.793 3.76 2.264 1 91.94 64 GLU B C 1
ATOM 1723 O O . GLU B 1 64 ? 5.746 4.512 1.288 1 91.94 64 GLU B O 1
ATOM 1728 N N . GLY B 1 65 ? 6.836 3.766 3.184 1 88.62 65 GLY B N 1
ATOM 1729 C CA . GLY B 1 65 ? 8.07 4.496 2.926 1 88.62 65 GLY B CA 1
ATOM 1730 C C . GLY B 1 65 ? 7.977 5.965 3.291 1 88.62 65 GLY B C 1
ATOM 1731 O O . GLY B 1 65 ? 8.867 6.75 2.963 1 88.62 65 GLY B O 1
ATOM 1732 N N . CYS B 1 66 ? 6.895 6.328 3.895 1 93.5 66 CYS B N 1
ATOM 1733 C CA . CYS B 1 66 ? 6.766 7.734 4.25 1 93.5 66 CYS B CA 1
ATOM 1734 C C . CYS B 1 66 ? 7.336 8 5.637 1 93.5 66 CYS B C 1
ATOM 1736 O O . CYS B 1 66 ? 7.672 7.07 6.367 1 93.5 66 CYS B O 1
ATOM 1738 N N . SER B 1 67 ? 7.5 9.281 5.945 1 93.75 67 SER B N 1
ATOM 1739 C CA . SER B 1 67 ? 7.738 9.758 7.305 1 93.75 67 SER B CA 1
ATOM 1740 C C . SER B 1 67 ? 6.676 10.766 7.73 1 93.75 67 SER B C 1
ATOM 1742 O O . SER B 1 67 ? 6.082 11.445 6.891 1 93.75 67 SER B O 1
ATOM 1744 N N . VAL B 1 68 ? 6.418 10.711 9 1 95.88 68 VAL B N 1
ATOM 1745 C CA . VAL B 1 68 ? 5.445 11.641 9.555 1 95.88 68 VAL B CA 1
ATOM 1746 C C . VAL B 1 68 ? 6.148 12.633 10.484 1 95.88 68 VAL B C 1
ATOM 1748 O O . VAL B 1 68 ? 6.906 12.227 11.367 1 95.88 68 VAL B O 1
ATOM 1751 N N . GLN B 1 69 ? 5.895 13.914 10.188 1 95.88 69 GLN B N 1
ATOM 1752 C CA . GLN B 1 69 ? 6.633 14.945 10.914 1 95.88 69 GLN B CA 1
ATOM 1753 C C . GLN B 1 69 ? 5.703 16.047 11.398 1 95.88 69 GLN B C 1
ATOM 1755 O O . GLN B 1 69 ? 4.723 16.375 10.727 1 95.88 69 GLN B O 1
ATOM 1760 N N . LEU B 1 70 ? 6.09 16.562 12.539 1 94 70 LEU B N 1
ATOM 1761 C CA . LEU B 1 70 ? 5.422 17.781 12.984 1 94 70 LEU B CA 1
ATOM 1762 C C . LEU B 1 70 ? 5.844 18.984 12.133 1 94 70 LEU B C 1
ATOM 1764 O O . LEU B 1 70 ? 7.016 19.109 11.781 1 94 70 LEU B O 1
ATOM 1768 N N . CYS B 1 71 ? 4.836 19.734 11.914 1 91.06 71 CYS B N 1
ATOM 1769 C CA . CYS B 1 71 ? 5.156 20.938 11.148 1 91.06 71 CYS B CA 1
ATOM 1770 C C . CYS B 1 71 ? 5.504 22.094 12.07 1 91.06 71 CYS B C 1
ATOM 1772 O O . CYS B 1 71 ? 5.09 22.125 13.234 1 91.06 71 CYS B O 1
ATOM 1774 N N . GLU B 1 72 ? 6.234 22.984 11.391 1 84.69 72 GLU B N 1
ATOM 1775 C CA . GLU B 1 72 ? 6.512 24.219 12.102 1 84.69 72 GLU B CA 1
ATOM 1776 C C . GLU B 1 72 ? 5.234 25.031 12.312 1 84.69 72 GLU B C 1
ATOM 1778 O O . GLU B 1 72 ? 4.23 24.812 11.633 1 84.69 72 GLU B O 1
ATOM 1783 N N . SER B 1 73 ? 5.324 25.969 13.234 1 76.12 73 SER B N 1
ATOM 1784 C CA . SER B 1 73 ? 4.184 26.797 13.625 1 76.12 73 SER B CA 1
ATOM 1785 C C . SER B 1 73 ? 3.607 27.547 12.43 1 76.12 73 SER B C 1
ATOM 1787 O O . SER B 1 73 ? 2.406 27.812 12.375 1 76.12 73 SER B O 1
ATOM 1789 N N . SER B 1 74 ? 4.375 27.797 11.484 1 78.12 74 SER B N 1
ATOM 1790 C CA . SER B 1 74 ? 3.918 28.578 10.336 1 78.12 74 SER B CA 1
ATOM 1791 C C . SER B 1 74 ? 2.932 27.781 9.492 1 78.12 74 SER B C 1
ATOM 1793 O O . SER B 1 74 ? 2.189 28.344 8.688 1 78.12 74 SER B O 1
ATOM 1795 N N . ALA B 1 75 ? 2.777 26.516 9.766 1 79.5 75 ALA B N 1
ATOM 1796 C CA . ALA B 1 75 ? 1.928 25.656 8.945 1 79.5 75 ALA B CA 1
ATOM 1797 C C . ALA B 1 75 ? 0.497 25.641 9.477 1 79.5 75 ALA B C 1
ATOM 1799 O O . ALA B 1 75 ? -0.413 25.141 8.805 1 79.5 75 ALA B O 1
ATOM 1800 N N . GLY B 1 76 ? 0.278 26.25 10.625 1 84.88 76 GLY B N 1
ATOM 1801 C CA . GLY B 1 76 ? -1.042 26.203 11.234 1 84.88 76 GLY B CA 1
ATOM 1802 C C . GLY B 1 76 ? -1.067 25.422 12.539 1 84.88 76 GLY B C 1
ATOM 1803 O O . GLY B 1 76 ? -0.102 24.734 12.883 1 84.88 76 GLY B O 1
ATOM 1804 N N . ASP B 1 77 ? -2.146 25.641 13.219 1 91.94 77 ASP B N 1
ATOM 1805 C CA . ASP B 1 77 ? -2.305 24.938 14.484 1 91.94 77 ASP B CA 1
ATOM 1806 C C . ASP B 1 77 ? -2.457 23.438 14.273 1 91.94 77 ASP B C 1
ATOM 1808 O O . ASP B 1 77 ? -3.156 23 13.352 1 91.94 77 ASP B O 1
ATOM 1812 N N . PHE B 1 78 ? -1.715 22.672 15.094 1 96.75 78 PHE B N 1
ATOM 1813 C CA . PHE B 1 78 ? -1.782 21.203 15.133 1 96.75 78 PHE B CA 1
ATOM 1814 C C . PHE B 1 78 ? -1.476 20.625 13.766 1 96.75 78 PHE B C 1
ATOM 1816 O O . PHE B 1 78 ? -2.188 19.734 13.297 1 96.75 78 PHE B O 1
ATOM 1823 N N . ALA B 1 79 ? -0.527 21.25 13.086 1 97.19 79 ALA B N 1
ATOM 1824 C CA . ALA B 1 79 ? -0.148 20.844 11.734 1 97.19 79 ALA B CA 1
ATOM 1825 C C . ALA B 1 79 ? 0.907 19.734 11.773 1 97.19 79 ALA B C 1
ATOM 1827 O O . ALA B 1 79 ? 1.785 19.734 12.633 1 97.19 79 ALA B O 1
ATOM 1828 N N . PHE B 1 80 ? 0.852 18.797 10.844 1 97.31 80 PHE B N 1
ATOM 1829 C CA . PHE B 1 80 ? 1.845 17.766 10.633 1 97.31 80 PHE B CA 1
ATOM 1830 C C . PHE B 1 80 ? 1.922 17.375 9.156 1 97.31 80 PHE B C 1
ATOM 1832 O O . PHE B 1 80 ? 1.088 17.812 8.352 1 97.31 80 PHE B O 1
ATOM 1839 N N . ALA B 1 81 ? 2.953 16.609 8.836 1 97.31 81 ALA B N 1
ATOM 1840 C CA . ALA B 1 81 ? 3.178 16.344 7.422 1 97.31 81 ALA B CA 1
ATOM 1841 C C . ALA B 1 81 ? 3.502 14.859 7.195 1 97.31 81 ALA B C 1
ATOM 1843 O O . ALA B 1 81 ? 4.137 14.227 8.039 1 97.31 81 ALA B O 1
ATOM 1844 N N . ILE B 1 82 ? 2.99 14.359 6.164 1 97.25 82 ILE B N 1
ATOM 1845 C CA . ILE B 1 82 ? 3.422 13.086 5.605 1 97.25 82 ILE B CA 1
ATOM 1846 C C . ILE B 1 82 ? 4.418 13.328 4.473 1 97.25 82 ILE B C 1
ATOM 1848 O O . ILE B 1 82 ? 4.07 13.914 3.445 1 97.25 82 ILE B O 1
ATOM 1852 N N . VAL B 1 83 ? 5.637 12.82 4.715 1 96.25 83 VAL B N 1
ATOM 1853 C CA . VAL B 1 83 ? 6.723 13.188 3.816 1 96.25 83 VAL B CA 1
ATOM 1854 C C . VAL B 1 83 ? 7.25 11.945 3.105 1 96.25 83 VAL B C 1
ATOM 1856 O O . VAL B 1 83 ? 7.59 10.945 3.752 1 96.25 83 VAL B O 1
ATOM 1859 N N . PHE B 1 84 ? 7.199 11.992 1.782 1 94.56 84 PHE B N 1
ATOM 1860 C CA . PHE B 1 84 ? 7.906 11.008 0.973 1 94.56 84 PHE B CA 1
ATOM 1861 C C . PHE B 1 84 ? 9.258 11.547 0.521 1 94.56 84 PHE B C 1
ATOM 1863 O O . PHE B 1 84 ? 9.336 12.609 -0.097 1 94.56 84 PHE B O 1
ATOM 1870 N N . GLN B 1 85 ? 10.234 10.789 0.835 1 91.25 85 GLN B N 1
ATOM 1871 C CA . GLN B 1 85 ? 11.586 11.289 0.603 1 91.25 85 GLN B CA 1
ATOM 1872 C C . GLN B 1 85 ? 12 11.078 -0.85 1 91.25 85 GLN B C 1
ATOM 1874 O O . GLN B 1 85 ? 11.75 10.023 -1.431 1 91.25 85 GLN B O 1
ATOM 1879 N N . GLY B 1 86 ? 12.641 12.078 -1.422 1 89.62 86 GLY B N 1
ATOM 1880 C CA . GLY B 1 86 ? 13.156 12.016 -2.779 1 89.62 86 GLY B CA 1
ATOM 1881 C C . GLY B 1 86 ? 12.766 13.219 -3.621 1 89.62 86 GLY B C 1
ATOM 1882 O O . GLY B 1 86 ? 11.812 13.922 -3.299 1 89.62 86 GLY B O 1
ATOM 1883 N N . PRO B 1 87 ? 13.578 13.469 -4.656 1 89.31 87 PRO B N 1
ATOM 1884 C CA . PRO B 1 87 ? 13.281 14.602 -5.527 1 89.31 87 PRO B CA 1
ATOM 1885 C C . PRO B 1 87 ? 11.93 14.469 -6.234 1 89.31 87 PRO B C 1
ATOM 1887 O O . PRO B 1 87 ? 11.633 13.414 -6.801 1 89.31 87 PRO B O 1
ATOM 1890 N N . GLY B 1 88 ? 11.133 15.492 -6.207 1 90.25 88 GLY B N 1
ATOM 1891 C CA . GLY B 1 88 ? 9.883 15.531 -6.949 1 90.25 88 GLY B CA 1
ATOM 1892 C C . GLY B 1 88 ? 8.75 14.805 -6.246 1 90.25 88 GLY B C 1
ATOM 1893 O O . GLY B 1 88 ? 7.645 14.695 -6.789 1 90.25 88 GLY B O 1
ATOM 1894 N N . LEU B 1 89 ? 9.031 14.281 -5.074 1 93.75 89 LEU B N 1
ATOM 1895 C CA . LEU B 1 89 ? 7.984 13.562 -4.352 1 93.75 89 LEU B CA 1
ATOM 1896 C C . LEU B 1 89 ? 7.168 14.523 -3.494 1 93.75 89 LEU B C 1
ATOM 1898 O O . LEU B 1 89 ? 7.648 15.594 -3.125 1 93.75 89 LEU B O 1
ATOM 1902 N N . ARG B 1 90 ? 6.016 14.07 -3.127 1 93.62 90 ARG B N 1
ATOM 1903 C CA . ARG B 1 90 ? 5.055 14.969 -2.498 1 93.62 90 ARG B CA 1
ATOM 1904 C C . ARG B 1 90 ? 5.188 14.938 -0.979 1 93.62 90 ARG B C 1
ATOM 1906 O O . ARG B 1 90 ? 5.559 13.914 -0.404 1 93.62 90 ARG B O 1
ATOM 1913 N N . THR B 1 91 ? 4.961 16.109 -0.416 1 95.44 91 THR B N 1
ATOM 1914 C CA . THR B 1 91 ? 4.723 16.266 1.013 1 95.44 91 THR B CA 1
ATOM 1915 C C . THR B 1 91 ? 3.279 16.703 1.271 1 95.44 91 THR B C 1
ATOM 1917 O O . THR B 1 91 ? 2.814 17.703 0.713 1 95.44 91 THR B O 1
ATOM 1920 N N . TYR B 1 92 ? 2.605 15.883 2.047 1 96.81 92 TYR B N 1
ATOM 1921 C CA . TYR B 1 92 ? 1.233 16.219 2.406 1 96.81 92 TYR B CA 1
ATOM 1922 C C . TYR B 1 92 ? 1.183 16.938 3.75 1 96.81 92 TYR B C 1
ATOM 1924 O O . TYR B 1 92 ? 1.569 16.375 4.777 1 96.81 92 TYR B O 1
ATOM 1932 N N . LYS B 1 93 ? 0.737 18.172 3.752 1 97.12 93 LYS B N 1
ATOM 1933 C CA . LYS B 1 93 ? 0.551 18.922 4.988 1 97.12 93 LYS B CA 1
ATOM 1934 C C . LYS B 1 93 ? -0.901 18.859 5.457 1 97.12 93 LYS B C 1
ATOM 1936 O O . LYS B 1 93 ? -1.817 19.172 4.695 1 97.12 93 LYS B O 1
ATOM 1941 N N . LEU B 1 94 ? -1.061 18.469 6.727 1 98 94 LEU B N 1
ATOM 1942 C CA . LEU B 1 94 ? -2.381 18.281 7.32 1 98 94 LEU B CA 1
ATOM 1943 C C . LEU B 1 94 ? -2.502 19.062 8.633 1 98 94 LEU B C 1
ATOM 1945 O O . LEU B 1 94 ? -1.495 19.344 9.281 1 98 94 LEU B O 1
ATOM 1949 N N . THR B 1 95 ? -3.744 19.328 8.984 1 97.88 95 THR B N 1
ATOM 1950 C CA . THR B 1 95 ? -4 19.953 10.281 1 97.88 95 THR B CA 1
ATOM 1951 C C . THR B 1 95 ? -5.141 19.25 11.008 1 97.88 95 THR B C 1
ATOM 1953 O O . THR B 1 95 ? -6.121 18.844 10.383 1 97.88 95 THR B O 1
ATOM 1956 N N . ALA B 1 96 ? -4.938 19.047 12.281 1 97.69 96 ALA B N 1
ATOM 1957 C CA . ALA B 1 96 ? -5.984 18.5 13.148 1 97.69 96 ALA B CA 1
ATOM 1958 C C . ALA B 1 96 ? -6.762 19.609 13.836 1 97.69 96 ALA B C 1
ATOM 1960 O O . ALA B 1 96 ? -6.34 20.766 13.828 1 97.69 96 ALA B O 1
ATOM 1961 N N . GLU B 1 97 ? -7.898 19.266 14.383 1 96.56 97 GLU B N 1
ATOM 1962 C CA . GLU B 1 97 ? -8.75 20.25 15.047 1 96.56 97 GLU B CA 1
ATOM 1963 C C . GLU B 1 97 ? -8.18 20.625 16.422 1 96.56 97 GLU B C 1
ATOM 1965 O O . GLU B 1 97 ? -8.43 21.734 16.906 1 96.56 97 GLU B O 1
ATOM 1970 N N . ASP B 1 98 ? -7.512 19.719 17.078 1 96.44 98 ASP B N 1
ATOM 1971 C CA . ASP B 1 98 ? -6.898 19.969 18.375 1 96.44 98 ASP B CA 1
ATOM 1972 C C . ASP B 1 98 ? -5.664 19.094 18.578 1 96.44 98 ASP B C 1
ATOM 1974 O O . ASP B 1 98 ? -5.316 18.297 17.703 1 96.44 98 ASP B O 1
ATOM 1978 N N . GLN B 1 99 ? -5.008 19.281 19.703 1 94.06 99 GLN B N 1
ATOM 1979 C CA . GLN B 1 99 ? -3.75 18.594 20 1 94.06 99 GLN B CA 1
ATOM 1980 C C . GLN B 1 99 ? -3.951 17.094 20.109 1 94.06 99 GLN B C 1
ATOM 1982 O O . GLN B 1 99 ? -3.109 16.312 19.656 1 94.06 99 GLN B O 1
ATOM 1987 N N . HI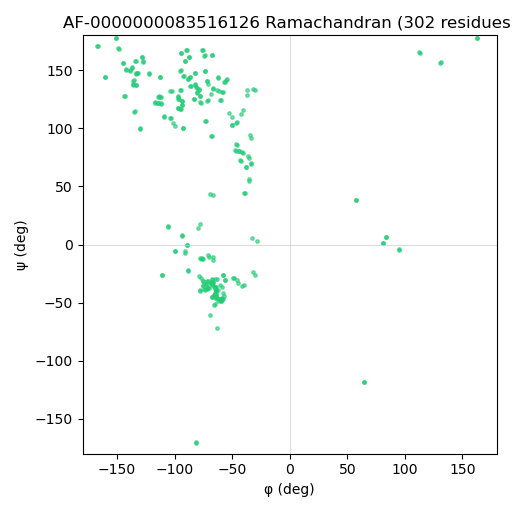S B 1 100 ? -4.988 16.734 20.766 1 95 100 HIS B N 1
ATOM 1988 C CA . HIS B 1 100 ? -5.27 15.32 20.938 1 95 100 HIS B CA 1
ATOM 1989 C C . HIS B 1 100 ? -5.41 14.609 19.594 1 95 100 HIS B C 1
ATOM 1991 O O . HIS B 1 100 ? -4.801 13.562 19.375 1 95 100 HIS B O 1
ATOM 1997 N N . GLU B 1 101 ? -6.18 15.188 18.656 1 95.94 101 GLU B N 1
ATOM 1998 C CA . GLU B 1 101 ? -6.391 14.617 17.328 1 95.94 101 GLU B CA 1
ATOM 1999 C C . GLU B 1 101 ? -5.094 14.57 16.531 1 95.94 101 GLU B C 1
ATOM 2001 O O . GLU B 1 101 ? -4.855 13.625 15.766 1 95.94 101 GLU B O 1
ATOM 2006 N N . GLN B 1 102 ? -4.324 15.594 16.672 1 94.88 102 GLN B N 1
ATOM 2007 C CA . GLN B 1 102 ? -3.027 15.602 16 1 94.88 102 GLN B CA 1
ATOM 2008 C C . GLN B 1 102 ? -2.164 14.43 16.469 1 94.88 102 GLN B C 1
ATOM 2010 O O . GLN B 1 102 ? -1.632 13.68 15.641 1 94.88 102 GLN B O 1
ATOM 2015 N N . ASP B 1 103 ? -2.07 14.258 17.75 1 92.88 103 ASP B N 1
ATOM 2016 C CA . ASP B 1 103 ? -1.229 13.227 18.344 1 92.88 103 ASP B CA 1
ATOM 2017 C C . ASP B 1 103 ? -1.684 11.836 17.906 1 92.88 103 ASP B C 1
ATOM 2019 O O . ASP B 1 103 ? -0.868 11.016 17.484 1 92.88 103 ASP B O 1
ATOM 2023 N N . VAL B 1 104 ? -2.908 11.656 17.984 1 93.5 104 VAL B N 1
ATOM 2024 C CA . VAL B 1 104 ? -3.453 10.336 17.672 1 93.5 104 VAL B CA 1
ATOM 2025 C C . VAL B 1 104 ? -3.264 10.047 16.188 1 93.5 104 VAL B C 1
ATOM 2027 O O . VAL B 1 104 ? -2.883 8.938 15.805 1 93.5 104 VAL B O 1
ATOM 2030 N N . SER B 1 105 ? -3.576 11.031 15.367 1 94.94 105 SER B N 1
ATOM 2031 C CA . SER B 1 105 ? -3.404 10.852 13.93 1 94.94 105 SER B CA 1
ATOM 2032 C C . SER B 1 105 ? -1.955 10.523 13.578 1 94.94 105 SER B C 1
ATOM 2034 O O . SER B 1 105 ? -1.686 9.578 12.836 1 94.94 105 SER B O 1
ATOM 2036 N N . MET B 1 106 ? -1.103 11.234 14.117 1 95.19 106 MET B N 1
ATOM 2037 C CA . MET B 1 106 ? 0.312 11.031 13.82 1 95.19 106 MET B CA 1
ATOM 2038 C C . MET B 1 106 ? 0.773 9.656 14.297 1 95.19 106 MET B C 1
ATOM 2040 O O . MET B 1 106 ? 1.489 8.953 13.578 1 95.19 106 MET B O 1
ATOM 2044 N N . GLN B 1 107 ? 0.36 9.297 15.422 1 90.25 107 GLN B N 1
ATOM 2045 C CA . GLN B 1 107 ? 0.739 7.996 15.969 1 90.25 107 GLN B CA 1
ATOM 2046 C C . GLN B 1 107 ? 0.272 6.859 15.07 1 90.25 107 GLN B C 1
ATOM 2048 O O . GLN B 1 107 ? 1.049 5.961 14.742 1 90.25 107 GLN B O 1
ATOM 2053 N N . LEU B 1 108 ? -0.928 6.941 14.672 1 90.81 108 LEU B N 1
ATOM 2054 C CA . LEU B 1 108 ? -1.497 5.871 13.859 1 90.81 108 LEU B CA 1
ATOM 2055 C C . LEU B 1 108 ? -0.848 5.832 12.477 1 90.81 108 LEU B C 1
ATOM 2057 O O . LEU B 1 108 ? -0.602 4.754 11.938 1 90.81 108 LEU B O 1
ATOM 2061 N N . LEU B 1 109 ? -0.496 6.945 12.016 1 93.31 109 LEU B N 1
ATOM 2062 C CA . LEU B 1 109 ? 0.135 7.016 10.703 1 93.31 109 LEU B CA 1
ATOM 2063 C C . LEU B 1 109 ? 1.549 6.449 10.742 1 93.31 109 LEU B C 1
ATOM 2065 O O . LEU B 1 109 ? 1.997 5.812 9.789 1 93.31 109 LEU B O 1
ATOM 2069 N N . VAL B 1 110 ? 2.207 6.73 11.828 1 88.19 110 VAL B N 1
ATOM 2070 C CA . VAL B 1 110 ? 3.566 6.227 11.992 1 88.19 110 VAL B CA 1
ATOM 2071 C C . VAL B 1 110 ? 3.541 4.703 12.109 1 88.19 110 VAL B C 1
ATOM 2073 O O . VAL B 1 110 ? 4.422 4.02 11.578 1 88.19 110 VAL B O 1
ATOM 2076 N N . LEU B 1 111 ? 2.545 4.168 12.656 1 84.19 111 LEU B N 1
ATOM 2077 C CA . LEU B 1 111 ? 2.467 2.744 12.961 1 84.19 111 LEU B CA 1
ATOM 2078 C C . LEU B 1 111 ? 1.906 1.97 11.766 1 84.19 111 LEU B C 1
ATOM 2080 O O . LEU B 1 111 ? 2.141 0.766 11.641 1 84.19 111 LEU B O 1
ATOM 2084 N N . SER B 1 112 ? 1.217 2.604 10.945 1 86.12 112 SER B N 1
ATOM 2085 C CA . SER B 1 112 ? 0.449 1.971 9.875 1 86.12 112 SER B CA 1
ATOM 2086 C C . SER B 1 112 ? 1.361 1.242 8.898 1 86.12 112 SER B C 1
ATOM 2088 O O . SER B 1 112 ? 1.11 0.087 8.547 1 86.12 112 SER B O 1
ATOM 2090 N N . PRO B 1 113 ? 2.461 1.896 8.469 1 78.69 113 PRO B N 1
ATOM 2091 C CA . PRO B 1 113 ? 3.285 1.208 7.473 1 78.69 113 PRO B CA 1
ATOM 2092 C C . PRO B 1 113 ? 4.152 0.109 8.078 1 78.69 113 PRO B C 1
ATOM 2094 O O . PRO B 1 113 ? 4.746 -0.689 7.348 1 78.69 113 PRO B O 1
ATOM 2097 N N . THR B 1 114 ? 4.289 0.018 9.367 1 67.31 114 THR B N 1
ATOM 2098 C CA . THR B 1 114 ? 5.184 -0.926 10.031 1 67.31 114 THR B CA 1
ATOM 2099 C C . THR B 1 114 ? 4.637 -2.348 9.938 1 67.31 114 THR B C 1
ATOM 2101 O O . THR B 1 114 ? 3.514 -2.615 10.367 1 67.31 114 THR B O 1
ATOM 2104 N N . SER B 1 115 ? 5.363 -3.037 9.039 1 61 115 SER B N 1
ATOM 2105 C CA . SER B 1 115 ? 5.02 -4.445 8.852 1 61 115 SER B CA 1
ATOM 2106 C C . SER B 1 115 ? 5.672 -5.32 9.914 1 61 115 SER B C 1
ATOM 2108 O O . SER B 1 115 ? 6.715 -4.961 10.469 1 61 115 SER B O 1
ATOM 2110 N N . LEU B 1 116 ? 5.035 -6.371 10.289 1 57.53 116 LEU B N 1
ATOM 2111 C CA . LEU B 1 116 ? 5.641 -7.355 11.172 1 57.53 116 LEU B CA 1
ATOM 2112 C C . LEU B 1 116 ? 7.027 -7.754 10.68 1 57.53 116 LEU B C 1
ATOM 2114 O O . LEU B 1 116 ? 7.902 -8.078 11.484 1 57.53 116 LEU B O 1
ATOM 2118 N N . MET B 1 117 ? 7.121 -7.637 9.383 1 56.38 117 MET B N 1
ATOM 2119 C CA . MET B 1 117 ? 8.391 -8.109 8.828 1 56.38 117 MET B CA 1
ATOM 2120 C C . MET B 1 117 ? 9.508 -7.117 9.109 1 56.38 117 MET B C 1
ATOM 2122 O O . MET B 1 117 ? 10.68 -7.5 9.195 1 56.38 117 MET B O 1
ATOM 2126 N N . SER B 1 118 ? 9.18 -5.922 9.078 1 53.59 118 SER B N 1
ATOM 2127 C CA . SER B 1 118 ? 10.258 -4.973 9.328 1 53.59 118 SER B CA 1
ATOM 2128 C C . SER B 1 118 ? 10.773 -5.078 10.758 1 53.59 118 SER B C 1
ATOM 2130 O O . SER B 1 118 ? 11.773 -4.453 11.117 1 53.59 118 SER B O 1
ATOM 2132 N N . GLN B 1 119 ? 10.094 -5.727 11.562 1 46.75 119 GLN B N 1
ATOM 2133 C CA . GLN B 1 119 ? 10.602 -6.031 12.891 1 46.75 119 GLN B CA 1
ATOM 2134 C C . GLN B 1 119 ? 11.164 -7.449 12.961 1 46.75 119 GLN B C 1
ATOM 2136 O O . GLN B 1 119 ? 10.609 -8.367 12.359 1 46.75 119 GLN B O 1
ATOM 2141 N N . PRO B 1 120 ? 12.594 -7.59 12.922 1 42.81 120 PRO B N 1
ATOM 2142 C CA . PRO B 1 120 ? 13.141 -8.945 13 1 42.81 120 PRO B CA 1
ATOM 2143 C C . PRO B 1 120 ? 12.328 -9.859 13.914 1 42.81 120 PRO B C 1
ATOM 2145 O O . PRO B 1 120 ? 12.211 -9.594 15.109 1 42.81 120 PRO B O 1
ATOM 2148 N N . CYS B 1 121 ? 11.242 -10.297 13.539 1 40.53 121 CYS B N 1
ATOM 2149 C CA . CYS B 1 121 ? 10.703 -11.398 14.328 1 40.53 121 CYS B CA 1
ATOM 2150 C C . CYS B 1 121 ? 11.555 -12.648 14.156 1 40.53 121 CYS B C 1
ATOM 2152 O O . CYS B 1 121 ? 11.977 -12.977 13.047 1 40.53 121 CYS B O 1
ATOM 2154 N N . SER B 1 122 ? 12.562 -12.969 15 1 34 122 SER B N 1
ATOM 2155 C CA . SER B 1 122 ? 13.328 -14.203 14.852 1 34 122 SER B CA 1
ATOM 2156 C C . SER B 1 122 ? 12.453 -15.336 14.328 1 34 122 SER B C 1
ATOM 2158 O O . SER B 1 122 ? 11.43 -15.664 14.93 1 34 122 SER B O 1
ATOM 2160 N N . PHE B 1 123 ? 12.367 -15.547 13.164 1 36.28 123 PHE B N 1
ATOM 2161 C CA . PHE B 1 123 ? 11.727 -16.672 12.5 1 36.28 123 PHE B CA 1
ATOM 2162 C C . PHE B 1 123 ? 12 -17.969 13.242 1 36.28 123 PHE B C 1
ATOM 2164 O O . PHE B 1 123 ? 11.383 -19 12.953 1 36.28 123 PHE B O 1
ATOM 2171 N N . THR B 1 124 ? 13.18 -18.188 13.859 1 35.22 124 THR B N 1
ATOM 2172 C CA . THR B 1 124 ? 13.391 -19.438 14.602 1 35.22 124 THR B CA 1
ATOM 2173 C C . THR B 1 124 ? 12.188 -19.766 15.477 1 35.22 124 THR B C 1
ATOM 2175 O O . THR B 1 124 ? 11.945 -20.922 15.797 1 35.22 124 THR B O 1
ATOM 2178 N N . ALA B 1 125 ? 11.562 -18.797 15.953 1 34.75 125 ALA B N 1
ATOM 2179 C CA . ALA B 1 125 ? 10.516 -19.047 16.938 1 34.75 125 ALA B CA 1
ATOM 2180 C C . ALA B 1 125 ? 9.242 -19.562 16.266 1 34.75 125 ALA B C 1
ATOM 2182 O O . ALA B 1 125 ? 8.305 -19.984 16.953 1 34.75 125 ALA B O 1
ATOM 2183 N N . LEU B 1 126 ? 8.984 -19.188 15.016 1 36.38 126 LEU B N 1
ATOM 2184 C CA . LEU B 1 126 ? 7.812 -19.781 14.375 1 36.38 126 LEU B CA 1
ATOM 2185 C C . LEU B 1 126 ? 7.938 -21.297 14.328 1 36.38 126 LEU B C 1
ATOM 2187 O O . LEU B 1 126 ? 6.973 -22 13.992 1 36.38 126 LEU B O 1
ATOM 2191 N N . GLN B 1 127 ? 9.141 -21.766 14.125 1 32.91 127 GLN B N 1
ATOM 2192 C CA . GLN B 1 127 ? 9.234 -23.234 14.078 1 32.91 127 GLN B CA 1
ATOM 2193 C C . GLN B 1 127 ? 8.844 -23.844 15.414 1 32.91 127 GLN B C 1
ATOM 2195 O O . GLN B 1 127 ? 8.227 -24.922 15.453 1 32.91 127 GLN B O 1
ATOM 2200 N N . ARG B 1 128 ? 9.789 -23.672 16.531 1 29.72 128 ARG B N 1
ATOM 2201 C CA . ARG B 1 128 ? 9.68 -24.547 17.703 1 29.72 128 ARG B CA 1
ATOM 2202 C C . ARG B 1 128 ? 8.438 -24.219 18.516 1 29.72 128 ARG B C 1
ATOM 2204 O O . ARG B 1 128 ? 7.984 -23.078 18.531 1 29.72 128 ARG B O 1
ATOM 2211 N N . GLY B 1 129 ? 7.559 -25.109 19.109 1 31.91 129 GLY B N 1
ATOM 2212 C CA . GLY B 1 129 ? 6.434 -25.109 20.031 1 31.91 129 GLY B CA 1
ATOM 2213 C C . GLY B 1 129 ? 6.516 -24.016 21.078 1 31.91 129 GLY B C 1
ATOM 2214 O O . GLY B 1 129 ? 5.707 -23.969 22 1 31.91 129 GLY B O 1
ATOM 2215 N N . GLY B 1 130 ? 7.785 -23.484 21.406 1 31.42 130 GLY B N 1
ATOM 2216 C CA . GLY B 1 130 ? 7.844 -22.719 22.641 1 31.42 130 GLY B CA 1
ATOM 2217 C C . GLY B 1 130 ? 7.238 -21.328 22.516 1 31.42 130 GLY B C 1
ATOM 2218 O O . GLY B 1 130 ? 6.957 -20.859 21.406 1 31.42 130 GLY B O 1
ATOM 2219 N N . PRO B 1 131 ? 7.008 -20.625 23.688 1 29.48 131 PRO B N 1
ATOM 2220 C CA . PRO B 1 131 ? 6.422 -19.281 23.844 1 29.48 131 PRO B CA 1
ATOM 2221 C C . PRO B 1 131 ? 7.117 -18.219 23 1 29.48 131 PRO B C 1
ATOM 2223 O O . PRO B 1 131 ? 8.305 -18.344 22.703 1 29.48 131 PRO B O 1
ATOM 2226 N N . ARG B 1 132 ? 6.465 -17.703 22.062 1 35.12 132 ARG B N 1
ATOM 2227 C CA . ARG B 1 132 ? 6.777 -16.641 21.109 1 35.12 132 ARG B CA 1
ATOM 2228 C C . ARG B 1 132 ? 7.469 -15.477 21.812 1 35.12 132 ARG B C 1
ATOM 2230 O O . ARG B 1 132 ? 6.891 -14.836 22.688 1 35.12 132 ARG B O 1
ATOM 2237 N N . ASP B 1 133 ? 8.727 -15.594 22.219 1 32.91 133 ASP B N 1
ATOM 2238 C CA . ASP B 1 133 ? 9.375 -14.398 22.734 1 32.91 133 ASP B CA 1
ATOM 2239 C C . ASP B 1 133 ? 9.625 -13.383 21.625 1 32.91 133 ASP B C 1
ATOM 2241 O O . ASP B 1 133 ? 10.523 -13.57 20.797 1 32.91 133 ASP B O 1
ATOM 2245 N N . CYS B 1 134 ? 8.758 -13.117 20.75 1 35.66 134 CYS B N 1
ATOM 2246 C CA . CYS B 1 134 ? 9.039 -11.992 19.859 1 35.66 134 CYS B CA 1
ATOM 2247 C C . CYS B 1 134 ? 9.516 -10.781 20.641 1 35.66 134 CYS B C 1
ATOM 2249 O O . CYS B 1 134 ? 8.773 -10.227 21.453 1 35.66 134 CYS B O 1
ATOM 2251 N N . THR B 1 135 ? 10.766 -10.719 21.016 1 31.42 135 THR B N 1
ATOM 2252 C CA . THR B 1 135 ? 11.336 -9.547 21.656 1 31.42 135 THR B CA 1
ATOM 2253 C C . THR B 1 135 ? 11.016 -8.281 20.875 1 31.42 135 THR B C 1
ATOM 2255 O O . THR B 1 135 ? 11.164 -8.25 19.656 1 31.42 135 THR B O 1
ATOM 2258 N N . PRO B 1 136 ? 10.109 -7.551 21.328 1 33.22 136 PRO B N 1
ATOM 2259 C CA . PRO B 1 136 ? 9.766 -6.277 20.688 1 33.22 136 PRO B CA 1
ATOM 2260 C C . PRO B 1 136 ? 11 -5.48 20.266 1 33.22 136 PRO B C 1
ATOM 2262 O O . PRO B 1 136 ? 12.062 -5.594 20.875 1 33.22 136 PRO B O 1
ATOM 2265 N N . LEU B 1 137 ? 11.258 -5.312 19 1 33.81 137 LEU B N 1
ATOM 2266 C CA . LEU B 1 137 ? 12.312 -4.379 18.609 1 33.81 137 LEU B CA 1
ATOM 2267 C C . LEU B 1 137 ? 12.43 -3.248 19.625 1 33.81 137 LEU B C 1
ATOM 2269 O O . LEU B 1 137 ? 11.461 -2.91 20.312 1 33.81 137 LEU B O 1
ATOM 2273 N N . PRO B 1 138 ? 13.617 -2.943 20.047 1 29.09 138 PRO B N 1
ATOM 2274 C CA . PRO B 1 138 ? 13.695 -1.775 20.922 1 29.09 138 PRO B CA 1
ATOM 2275 C C . PRO B 1 138 ? 12.727 -0.664 20.516 1 29.09 138 PRO B C 1
ATOM 2277 O O . PRO B 1 138 ? 12.336 -0.578 19.359 1 29.09 138 PRO B O 1
ATOM 2280 N N . ALA B 1 139 ? 12.016 -0.145 21.484 1 29.59 139 ALA B N 1
ATOM 2281 C CA . ALA B 1 139 ? 11.266 1.106 21.5 1 29.59 139 ALA B CA 1
ATOM 2282 C C . ALA B 1 139 ? 11.945 2.168 20.641 1 29.59 139 ALA B C 1
ATOM 2284 O O . ALA B 1 139 ? 11.789 3.367 20.891 1 29.59 139 ALA B O 1
ATOM 2285 N N . ARG B 1 140 ? 13.023 1.815 19.922 1 28.62 140 ARG B N 1
ATOM 2286 C CA . ARG B 1 140 ? 13.75 2.939 19.344 1 28.62 140 ARG B CA 1
ATOM 2287 C C . ARG B 1 140 ? 12.875 3.707 18.359 1 28.62 140 ARG B C 1
ATOM 2289 O O . ARG B 1 140 ? 13.258 4.781 17.891 1 28.62 140 ARG B O 1
ATOM 2296 N N . ALA B 1 141 ? 12.078 2.857 17.578 1 31.84 141 ALA B N 1
ATOM 2297 C CA . ALA B 1 141 ? 11.523 3.668 16.5 1 31.84 141 ALA B CA 1
ATOM 2298 C C . ALA B 1 141 ? 10.547 4.707 17.047 1 31.84 141 ALA B C 1
ATOM 2300 O O . ALA B 1 141 ? 10.172 5.648 16.344 1 31.84 141 ALA B O 1
ATOM 2301 N N . ALA B 1 142 ? 9.82 4.332 18.062 1 30.56 142 ALA B N 1
ATOM 2302 C CA . ALA B 1 142 ? 8.922 5.371 18.562 1 30.56 142 ALA B CA 1
ATOM 2303 C C . ALA B 1 142 ? 9.695 6.625 18.953 1 30.56 142 ALA B C 1
ATOM 2305 O O . ALA B 1 142 ? 9.156 7.73 18.938 1 30.56 142 ALA B O 1
ATOM 2306 N N . ARG B 1 143 ? 10.812 6.426 19.641 1 31.08 143 ARG B N 1
ATOM 2307 C CA . ARG B 1 143 ? 11.531 7.547 20.25 1 31.08 143 ARG B CA 1
ATOM 2308 C C . ARG B 1 143 ? 12.023 8.516 19.172 1 31.08 143 ARG B C 1
ATOM 2310 O O . ARG B 1 143 ? 12.211 9.703 19.453 1 31.08 143 ARG B O 1
ATOM 2317 N N . ASP B 1 144 ? 12.664 7.828 18.141 1 30.33 144 ASP B N 1
ATOM 2318 C CA . ASP B 1 144 ? 13.242 8.875 17.312 1 30.33 144 ASP B CA 1
ATOM 2319 C C . ASP B 1 144 ? 12.18 9.516 16.422 1 30.33 144 ASP B C 1
ATOM 2321 O O . ASP B 1 144 ? 12.07 9.18 15.242 1 30.33 144 ASP B O 1
ATOM 2325 N N . LEU B 1 145 ? 10.906 9.367 16.688 1 30.58 145 LEU B N 1
ATOM 2326 C CA . LEU B 1 145 ? 10.141 10.453 16.094 1 30.58 145 LEU B CA 1
ATOM 2327 C C . LEU B 1 145 ? 10.922 11.758 16.141 1 30.58 145 LEU B C 1
ATOM 2329 O O . LEU B 1 145 ? 11.062 12.367 17.203 1 30.58 145 LEU B O 1
ATOM 2333 N N . ASN B 1 146 ? 12.062 11.664 15.578 1 30.86 146 ASN B N 1
ATOM 2334 C CA . ASN B 1 146 ? 12.82 12.906 15.508 1 30.86 146 ASN B CA 1
ATOM 2335 C C . ASN B 1 146 ? 11.906 14.117 15.344 1 30.86 146 ASN B C 1
ATOM 2337 O O . ASN B 1 146 ? 11.273 14.289 14.305 1 30.86 146 ASN B O 1
ATOM 2341 N N . TYR B 1 147 ? 11.18 14.453 16.344 1 28.27 147 TYR B N 1
ATOM 2342 C CA . TYR B 1 147 ? 10.711 15.828 16.5 1 28.27 147 TYR B CA 1
ATOM 2343 C C . TYR B 1 147 ? 11.805 16.812 16.109 1 28.27 147 TYR B C 1
ATOM 2345 O O . TYR B 1 147 ? 12.758 17.031 16.875 1 28.27 147 TYR B O 1
ATOM 2353 N N . TYR B 1 148 ? 12.484 16.562 15 1 29.88 148 TYR B N 1
ATOM 2354 C CA . TYR B 1 148 ? 13.391 17.656 14.672 1 29.88 148 TYR B CA 1
ATOM 2355 C C . TYR B 1 148 ? 12.695 19 14.812 1 29.88 148 TYR B C 1
ATOM 2357 O O . TYR B 1 148 ? 11.656 19.25 14.188 1 29.88 148 TYR B O 1
ATOM 2365 N N . ASN B 1 149 ? 12.734 19.422 15.977 1 28.33 149 ASN B N 1
ATOM 2366 C CA . ASN B 1 149 ? 12.492 20.844 16.188 1 28.33 149 ASN B CA 1
ATOM 2367 C C . ASN B 1 149 ? 13.242 21.703 15.18 1 28.33 149 ASN B C 1
ATOM 2369 O O . ASN B 1 149 ? 14.469 21.641 15.086 1 28.33 149 ASN B O 1
ATOM 2373 N N . LEU B 1 150 ? 12.719 21.844 13.992 1 28.7 150 LEU B N 1
ATOM 2374 C CA . LEU B 1 150 ? 13.273 22.953 13.203 1 28.7 150 LEU B CA 1
ATOM 2375 C C . LEU B 1 150 ? 13.57 24.156 14.094 1 28.7 150 LEU B C 1
ATOM 2377 O O . LEU B 1 150 ? 12.656 24.75 14.672 1 28.7 150 LEU B O 1
ATOM 2381 N N . THR B 1 151 ? 14.508 24.016 14.953 1 24.53 151 THR B N 1
ATOM 2382 C CA . THR B 1 151 ? 15.047 25.172 15.656 1 24.53 151 THR B CA 1
ATOM 2383 C C . THR B 1 151 ? 15.305 26.312 14.688 1 24.53 151 THR B C 1
ATOM 2385 O O . THR B 1 151 ? 15.875 26.125 13.617 1 24.53 151 THR B O 1
ATOM 2388 N N . THR B 1 152 ? 14.438 27.297 14.75 1 26.94 152 THR B N 1
ATOM 2389 C CA . THR B 1 152 ? 14.703 28.672 14.344 1 26.94 152 THR B CA 1
ATOM 2390 C C . THR B 1 152 ? 16.094 29.109 14.781 1 26.94 152 THR B C 1
ATOM 2392 O O . THR B 1 152 ? 16.422 29.031 15.969 1 26.94 152 THR B O 1
ATOM 2395 N N . GLY B 1 153 ? 17.219 28.781 14.141 1 21.97 153 GLY B N 1
ATOM 2396 C CA . GLY B 1 153 ? 18.188 29.859 14.211 1 21.97 153 GLY B CA 1
ATOM 2397 C C . GLY B 1 153 ? 17.703 31.156 13.609 1 21.97 153 GLY B C 1
ATOM 2398 O O . GLY B 1 153 ? 16.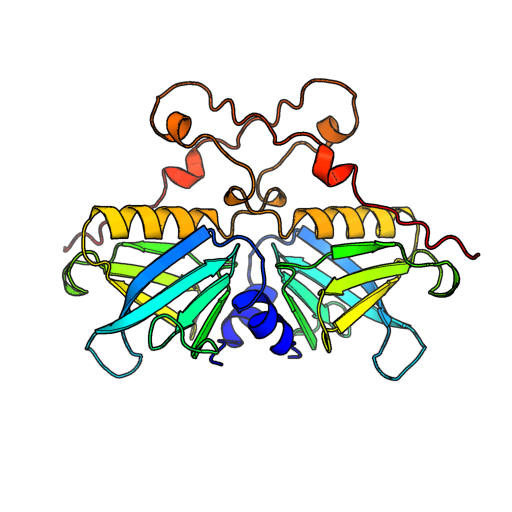812 31.141 12.75 1 21.97 153 GLY B O 1
#

Secondary structure (DSSP, 8-state):
-B--THHHHHHHHSSSPPSEEEEEEEE-SS-SSEEEEEEEEETTEEEEESSTT-SS-SEEEE-TTEEEEEPPGGG-TTEEEEEE-STT--EEEEE-SSHHHHHHHHHHHHHTT-BGGGS---THHHHSSS--------THHHHT---------/-B--THHHHHHHHSSSPPSEEEEEEEE-SS-SSEEEEEEEEETTEEEEESSTT-SS-SEEEE-TTEEEEEPPGGG-TTEEEEEE-STT--EEEEE-SSHHHHHHHHHHHHHTT-BGGGS---THHHHSSS--------THHHHT---------

InterPro domains:
  IPR001849 Pleckstrin homology domain [PF00169] (19-101)
  IPR001849 Pleckstrin homology domain [PS50003] (17-114)
  IPR001849 Pleckstrin homology domain [SM00233] (18-116)
  IPR011993 PH-like domain superfamily [G3DSA:2.30.29.30] (5-127)
  IPR045188 PH domain containing protein Boi1/Boi2-like [PTHR22902] (3-101)

Organism: Acipenser ruthenus (NCBI:txid7906)

Foldseek 3Di:
DDDDCVVVFCQVPDPADWPDWDWKWWADPPHLDTQIWIWTDGQQKIFIDNDPPPSTTPDIDRLAQWAKEADDVVSDALKIWIGHDDPPDDIIIIHDPHVVRSVVVNVCNLCRNDDPVVQPQPPVVVVDPDDRPSPPDPPVVVVCSVNVPPPDD/DDDDCVVVFCQVPDDADWPDWDWKWWADPPHLDTQIWIWTDGQQKIFIDNDPPPSTTPDIDRLAQWAKAADDVVSDALKIWIGHDDPPDDIIIIHDPHVVRSVVVNVCSLCRNDDPVVQPQVPVVVPDPDDRPSPGDPPVVVPCSVNVPPPDD

Sequence (306 aa):
MKLHEKQFVRHASGHSPVDKEGFLGKKGETRPTYQRRWFSLRGNLLFYYEKRGDPGPLGVIVLEGCSVQLCESSAGDFAFAIVFQGPGLRTYKLTAEDQHEQDVSMQLLVLSPTSLMSQPCSFTALQRGGPRDCTPLPARAARDLNYYNLTTGMKLHEKQFVRHASGHSPVDKEGFLGKKGETRPTYQRRWFSLRGNLLFYYEKRGDPGPLGVIVLEGCSVQLCESSAGDFAFAIVFQGPGLRTYKLTAEDQHEQDVSMQLLVLSPTSLMSQPCSFTALQRGGPRDCTPLPARAARDLNYYNLTTG